Protein AF-A0A2G5VPC0-F1 (afdb_monomer_lite)

Organism: NCBI:txid1611254

Sequence (360 aa):
MTCQQSINRISALFNGAMTRALASEDKDDWVTHLKTISNCFTQVCTIAITEESEKITVIEQNRESKEKCIEMEAKVNAHDDVINQYHLLLSADHLQKADEFSLEMFSKVFSKVLDEVRSNMAQIRDYRMFEAKYNVEKRRNERMALHINEISKKNVLNLMATRFYARELAAMRQMMDLVRNASSIESAVKSKLWDEIEKENQLLRLNTLWLVNRINSPDLTDAAFENGDDWQSPPRLVILMREHINQGLGLEITGGCDQFRPVVVTGKLKRSMADDDQLHLDDRILAIDGTFVTNTTTHAEVQKMLENESAKDFIALIVSSFDPTKYQIAHPRLQNIQKTSSPHDHESSTHTSTVSAEEN

Foldseek 3Di:
DDPVVVVVVLVCLVVVLVVVVVPDPDPPCVVVSLVSLVVSLVVLVVVLVVLVVVLVVLVVVLVVLVVVLVVLVVVLVVVVVVVVVVVVVVVVVVVVVVDDDDDPVVVVVVVVVVVVVVVVVVVVVVSVVSVVVSVVSVVVSVVSQVVSQVSLLVSLLSVLSSVLSVLVSVLSVVLVVLVVCVVPDDPVVNVVVNVVSVVVSVVSVVLSVLLNVLSPDPDVDDPDLDPPPPPKAPKGKDKQFDPDQPAFQQWDWDDALVLSDFIFTQDGDPPHSCPDPVRDGQKGWQDKSNHGRHNHGGPVNVVVSRVVCRNDRMIMTTIIRHDVVVVCVVCVPSVVVVVVDDDDDDDDDDDDDDDDDDDD

Secondary structure (DSSP, 8-state):
--HHHHHHHHHHHHHHHHHHHHH---TTTHHHHHHHHHHHHHHHHHHHHHHHHHHHHHHHHHHHHHHHHHHHHHHHHHHHHHHHHHHHHHHHHHHHTTS---HHHHHHHHHHHHHHHHHHHHHHHHHHHHHHHHHHHHHHHHHHHHHHHHHHHHHHHHHHHHHHHHHHHHHHHHHHHHHHTTTTS-HHHHHHHHHHHHHHHHHHHHHHHHHHHHHT-S------SSTT-TTSPPPEEEEEEP-STT----EEEEEEGGGTEEEEEEEE-TTSTT--TT--TTEEEEEETTEE--TT--HHHHHHHHHHHHTSSEEEEEEEE--HHHHHHH-GGGGGTTTS--------------------

Structure (mmCIF, N/CA/C/O backbone):
data_AF-A0A2G5VPC0-F1
#
_entry.id   AF-A0A2G5VPC0-F1
#
loop_
_atom_site.group_PDB
_atom_site.id
_atom_site.type_symbol
_atom_site.label_atom_id
_atom_site.label_alt_id
_atom_site.label_comp_id
_atom_site.label_asym_id
_atom_site.label_entity_id
_atom_site.label_seq_id
_atom_site.pdbx_PDB_ins_code
_atom_site.Cartn_x
_atom_site.Cartn_y
_atom_site.Cartn_z
_atom_site.occupancy
_atom_site.B_iso_or_equiv
_atom_site.auth_seq_id
_atom_site.auth_comp_id
_atom_site.auth_asym_id
_atom_site.auth_atom_id
_atom_site.pdbx_PDB_model_num
ATOM 1 N N . MET A 1 1 ? 6.009 27.258 10.344 1.00 44.97 1 MET A N 1
ATOM 2 C CA . MET A 1 1 ? 6.243 26.429 11.548 1.00 44.97 1 MET A CA 1
ATOM 3 C C . MET A 1 1 ? 6.847 25.125 11.075 1.00 44.97 1 MET A C 1
ATOM 5 O O . MET A 1 1 ? 6.357 24.587 10.092 1.00 44.97 1 MET A O 1
ATOM 9 N N . THR A 1 2 ? 7.957 24.681 11.661 1.00 39.53 2 THR A N 1
ATOM 10 C CA . THR A 1 2 ? 8.636 23.463 11.196 1.00 39.53 2 THR A CA 1
ATOM 11 C C . THR A 1 2 ? 7.774 22.235 11.502 1.00 39.53 2 THR A C 1
ATOM 13 O O . THR A 1 2 ? 7.134 22.175 12.546 1.00 39.53 2 THR A O 1
ATOM 16 N N . CYS A 1 3 ? 7.749 21.260 10.590 1.00 42.34 3 CYS A N 1
ATOM 17 C CA . CYS A 1 3 ? 6.922 20.041 10.639 1.00 42.34 3 CYS A CA 1
ATOM 18 C C . CYS A 1 3 ? 7.006 19.293 11.994 1.00 42.34 3 CYS A C 1
ATOM 20 O O . CYS A 1 3 ? 6.006 18.794 12.508 1.00 42.34 3 CYS A O 1
ATOM 22 N N . GLN A 1 4 ? 8.171 19.339 12.649 1.00 38.69 4 GLN A N 1
ATOM 23 C CA . GLN A 1 4 ? 8.398 18.770 13.980 1.00 38.69 4 GLN A CA 1
ATOM 24 C C . GLN A 1 4 ? 7.618 19.476 15.105 1.00 38.69 4 GLN A C 1
ATOM 26 O O . GLN A 1 4 ? 7.217 18.847 16.080 1.00 38.69 4 GLN A O 1
ATOM 31 N N . GLN A 1 5 ? 7.384 20.786 14.989 1.00 43.56 5 GLN A N 1
ATOM 32 C CA . GLN A 1 5 ? 6.633 21.562 15.982 1.00 43.56 5 GLN A CA 1
ATOM 33 C C . GLN A 1 5 ? 5.145 21.202 15.960 1.00 43.56 5 GLN A C 1
ATOM 35 O O . GLN A 1 5 ? 4.513 21.175 17.013 1.00 43.56 5 GLN A O 1
ATOM 40 N N . SER A 1 6 ? 4.601 20.887 14.782 1.00 44.78 6 SER A N 1
ATOM 41 C CA . SER A 1 6 ? 3.221 20.427 14.604 1.00 44.78 6 SER A CA 1
ATOM 42 C C . SER A 1 6 ? 3.006 19.075 15.285 1.00 44.78 6 SER A C 1
ATOM 44 O O . SER A 1 6 ? 2.094 18.931 16.096 1.00 44.78 6 SER A O 1
ATOM 46 N N . ILE A 1 7 ? 3.908 18.122 15.028 1.00 47.34 7 ILE A N 1
ATOM 47 C CA . ILE A 1 7 ? 3.879 16.767 15.596 1.00 47.34 7 ILE A CA 1
ATOM 48 C C . ILE A 1 7 ? 4.053 16.815 17.115 1.00 47.34 7 ILE A C 1
ATOM 50 O O . ILE A 1 7 ? 3.253 16.240 17.847 1.00 47.34 7 ILE A O 1
ATOM 54 N N . ASN A 1 8 ? 5.035 17.571 17.614 1.00 52.41 8 ASN A N 1
ATOM 55 C CA . ASN A 1 8 ? 5.250 17.714 19.054 1.00 52.41 8 ASN A CA 1
ATOM 56 C C . ASN A 1 8 ? 4.048 18.367 19.749 1.00 52.41 8 ASN A C 1
ATOM 58 O O . ASN A 1 8 ? 3.729 18.014 20.881 1.00 52.41 8 ASN A O 1
ATOM 62 N N . ARG A 1 9 ? 3.351 19.292 19.075 1.00 55.59 9 ARG A N 1
ATOM 63 C CA . ARG A 1 9 ? 2.143 19.933 19.604 1.00 55.59 9 ARG A CA 1
ATOM 64 C C . ARG A 1 9 ? 0.957 18.971 19.641 1.00 55.59 9 ARG A C 1
ATOM 66 O O . ARG A 1 9 ? 0.247 18.963 20.640 1.00 55.59 9 ARG A O 1
ATOM 73 N N . ILE A 1 10 ? 0.762 18.153 18.607 1.00 51.66 10 ILE A N 1
ATOM 74 C CA . ILE A 1 10 ? -0.308 17.144 18.567 1.00 51.66 10 ILE A CA 1
ATOM 75 C C . ILE A 1 10 ? -0.032 16.036 19.587 1.00 51.66 10 ILE A C 1
ATOM 77 O O . ILE A 1 10 ? -0.913 15.736 20.382 1.00 51.66 10 ILE A O 1
ATOM 81 N N . SER A 1 11 ? 1.195 15.515 19.667 1.00 48.75 11 SER A N 1
ATOM 82 C CA . SER A 1 11 ? 1.584 14.537 20.692 1.00 48.75 11 SER A CA 1
ATOM 83 C C . SER A 1 11 ? 1.474 15.099 22.110 1.00 48.75 11 SER A C 1
ATOM 85 O O . SER A 1 11 ? 1.032 14.396 23.012 1.00 48.75 11 SER A O 1
ATOM 87 N N . ALA A 1 12 ? 1.816 16.373 22.336 1.00 55.47 12 ALA A N 1
ATOM 88 C CA . ALA A 1 12 ? 1.637 17.017 23.639 1.00 55.47 12 ALA A CA 1
ATOM 89 C C . ALA A 1 12 ? 0.157 17.246 23.989 1.00 55.47 12 ALA A C 1
ATOM 91 O O . ALA A 1 12 ? -0.225 17.093 25.148 1.00 55.47 12 ALA A O 1
ATOM 92 N N . LEU A 1 13 ? -0.686 17.580 23.006 1.00 54.94 13 LEU A N 1
ATOM 93 C CA . LEU A 1 13 ? -2.135 17.693 23.192 1.00 54.94 13 LEU A CA 1
ATOM 94 C C . LEU A 1 13 ? -2.772 16.328 23.455 1.00 54.94 13 LEU A C 1
ATOM 96 O O . LEU A 1 13 ? -3.585 16.216 24.368 1.00 54.94 13 LEU A O 1
ATOM 100 N N . PHE A 1 14 ? -2.360 15.300 22.714 1.00 49.03 14 PHE A N 1
ATOM 101 C CA . PHE A 1 14 ? -2.778 13.914 22.891 1.00 49.03 14 PHE A CA 1
ATOM 102 C C . PHE A 1 14 ? -2.394 13.404 24.280 1.00 49.03 14 PHE A C 1
ATOM 104 O O . PHE A 1 14 ? -3.270 13.037 25.057 1.00 49.03 14 PHE A O 1
ATOM 111 N N . ASN A 1 15 ? -1.112 13.485 24.646 1.00 49.41 15 ASN A N 1
ATOM 112 C CA . ASN A 1 15 ? -0.629 13.064 25.959 1.00 49.41 15 ASN A CA 1
ATOM 113 C C . ASN A 1 15 ? -1.275 13.889 27.078 1.00 49.41 15 ASN A C 1
ATOM 115 O O . ASN A 1 15 ? -1.710 13.331 28.072 1.00 49.41 15 ASN A O 1
ATOM 119 N N . GLY A 1 16 ? -1.426 15.205 26.910 1.00 51.56 16 GLY A N 1
ATOM 120 C CA . GLY A 1 16 ? -2.072 16.062 27.906 1.00 51.56 16 GLY A CA 1
ATOM 121 C C . GLY A 1 16 ? -3.578 15.820 28.058 1.00 51.56 16 GLY A C 1
ATOM 122 O O . GLY A 1 16 ? -4.124 16.037 29.140 1.00 51.56 16 GLY A O 1
ATOM 123 N N . ALA A 1 17 ? -4.275 15.401 27.002 1.00 48.09 17 ALA A N 1
ATOM 124 C CA . ALA A 1 17 ? -5.663 14.951 27.084 1.00 48.09 17 ALA A CA 1
ATOM 125 C C . ALA A 1 17 ? -5.751 13.569 27.748 1.00 48.09 17 ALA A C 1
ATOM 127 O O . ALA A 1 17 ? -6.599 13.373 28.612 1.00 48.09 17 ALA A O 1
ATOM 128 N N . MET A 1 18 ? -4.826 12.664 27.417 1.00 44.56 18 MET A N 1
ATOM 129 C CA . MET A 1 18 ? -4.746 11.306 27.956 1.00 44.56 18 MET A CA 1
ATOM 130 C C . MET A 1 18 ? -4.428 11.293 29.455 1.00 44.56 18 MET A C 1
ATOM 132 O O . MET A 1 18 ? -5.107 10.624 30.224 1.00 44.56 18 MET A O 1
ATOM 136 N N . THR A 1 19 ? -3.459 12.090 29.910 1.00 48.19 19 THR A N 1
ATOM 137 C CA . THR A 1 19 ? -3.117 12.196 31.337 1.00 48.19 19 THR A CA 1
ATOM 138 C C . THR A 1 19 ? -4.251 12.821 32.146 1.00 48.19 19 THR A C 1
ATOM 140 O O . THR A 1 19 ? -4.463 12.432 33.286 1.00 48.19 19 THR A O 1
ATOM 143 N N . ARG A 1 20 ? -5.020 13.756 31.566 1.00 51.06 20 ARG A N 1
ATOM 144 C CA . ARG A 1 20 ? -6.219 14.315 32.216 1.00 51.06 20 ARG A CA 1
ATOM 145 C C . ARG A 1 20 ? -7.375 13.318 32.266 1.00 51.06 20 ARG A C 1
ATOM 147 O O . ARG A 1 20 ? -8.057 13.270 33.279 1.00 51.06 20 ARG A O 1
ATOM 154 N N . ALA A 1 21 ? -7.544 12.507 31.224 1.00 45.59 21 ALA A N 1
ATOM 155 C CA . ALA A 1 21 ? -8.529 11.426 31.184 1.00 45.59 21 ALA A CA 1
ATOM 156 C C . ALA A 1 21 ? -8.233 10.334 32.220 1.00 45.59 21 ALA A C 1
ATOM 158 O O . ALA A 1 21 ? -9.137 9.834 32.875 1.00 45.59 21 ALA A O 1
ATOM 159 N N . LEU A 1 22 ? -6.952 9.991 32.384 1.00 45.25 22 LEU A N 1
ATOM 160 C CA . LEU A 1 22 ? -6.496 8.994 33.352 1.00 45.25 22 LEU A CA 1
ATOM 161 C C . LEU A 1 22 ? -6.488 9.520 34.798 1.00 45.25 22 LEU A C 1
ATOM 163 O O . LEU A 1 22 ? -6.499 8.716 35.723 1.00 45.25 22 LEU A O 1
ATOM 167 N N . ALA A 1 23 ? -6.443 10.843 34.996 1.00 45.38 23 ALA A N 1
ATOM 168 C CA . ALA A 1 23 ? -6.380 11.478 36.315 1.00 45.38 23 ALA A CA 1
ATOM 169 C C . ALA A 1 23 ? -7.739 11.952 36.863 1.00 45.38 23 ALA A C 1
ATOM 171 O O . ALA A 1 23 ? -7.811 12.292 38.043 1.00 45.38 23 ALA A O 1
ATOM 172 N N . SER A 1 24 ? -8.805 12.016 36.055 1.00 45.25 24 SER A N 1
ATOM 173 C CA . SER A 1 24 ? -10.124 12.410 36.561 1.00 45.25 24 SER A CA 1
ATOM 174 C C . SER A 1 24 ? -10.838 11.211 37.194 1.00 45.25 24 SER A C 1
ATOM 176 O O . SER A 1 24 ? -11.448 10.400 36.499 1.00 45.25 24 SER A O 1
ATOM 178 N N . GLU A 1 25 ? -10.796 11.115 38.523 1.00 44.31 25 GLU A N 1
ATOM 179 C CA . GLU A 1 25 ? -11.670 10.214 39.296 1.00 44.31 25 GLU A CA 1
ATOM 180 C C . GLU A 1 25 ? -13.147 10.675 39.277 1.00 44.31 25 GLU A C 1
ATOM 182 O O . GLU A 1 25 ? -14.051 9.901 39.604 1.00 44.31 25 GLU A O 1
ATOM 187 N N . ASP A 1 26 ? -13.411 11.914 38.839 1.00 46.25 26 ASP A N 1
ATOM 188 C CA . ASP A 1 26 ? -14.749 12.501 38.757 1.00 46.25 26 ASP A CA 1
ATOM 189 C C . ASP A 1 26 ? -15.500 12.074 37.487 1.00 46.25 26 ASP A C 1
ATOM 191 O O . ASP A 1 26 ? -15.221 12.510 36.369 1.00 46.25 26 ASP A O 1
ATOM 195 N N . LYS A 1 27 ? -16.543 11.261 37.689 1.00 51.59 27 LYS A N 1
ATOM 196 C CA . LYS A 1 27 ? -17.474 10.763 36.659 1.00 51.59 27 LYS A CA 1
ATOM 197 C C . LYS A 1 27 ? -18.281 11.857 35.935 1.00 51.59 27 LYS A C 1
ATOM 199 O O . LYS A 1 27 ? -18.961 11.544 34.958 1.00 51.59 27 LYS A O 1
ATOM 204 N N . ASP A 1 28 ? -18.208 13.113 36.379 1.00 49.84 28 ASP A N 1
ATOM 205 C CA . ASP A 1 28 ? -19.070 14.209 35.916 1.00 49.84 28 ASP A CA 1
ATOM 206 C C . ASP A 1 28 ? -18.440 15.128 34.852 1.00 49.84 28 ASP A C 1
ATOM 208 O O . ASP A 1 28 ? -19.168 15.867 34.188 1.00 49.84 28 ASP A O 1
ATOM 212 N N . ASP A 1 29 ? -17.130 15.043 34.586 1.00 59.84 29 ASP A N 1
ATOM 213 C CA . ASP A 1 29 ? -16.451 15.938 33.625 1.00 59.84 29 ASP A CA 1
ATOM 214 C C . ASP A 1 29 ? -16.344 15.358 32.192 1.00 59.84 29 ASP A C 1
ATOM 216 O O . ASP A 1 29 ? -15.549 15.777 31.348 1.00 59.84 29 ASP A O 1
ATOM 220 N N . TRP A 1 30 ? -17.196 14.383 31.864 1.00 60.62 30 TRP A N 1
ATOM 221 C CA . TRP A 1 30 ? -17.205 13.716 30.555 1.00 60.62 30 TRP A CA 1
ATOM 222 C C . TRP A 1 30 ? -17.560 14.665 29.398 1.00 60.62 30 TRP A C 1
ATOM 224 O O . TRP A 1 30 ? -17.132 14.449 28.266 1.00 60.62 30 TRP A O 1
ATOM 234 N N . VAL A 1 31 ? -18.316 15.743 29.651 1.00 64.06 31 VAL A N 1
ATOM 235 C CA . VAL A 1 31 ? -18.715 16.721 28.619 1.00 64.06 31 VAL A CA 1
ATOM 236 C C . VAL A 1 31 ? -17.517 17.537 28.135 1.00 64.06 31 VAL A C 1
ATOM 238 O O . VAL A 1 31 ? -17.389 17.799 26.935 1.00 64.06 31 VAL A O 1
ATOM 241 N N . THR A 1 32 ? -16.642 17.967 29.045 1.00 69.12 32 THR A N 1
ATOM 242 C CA . THR A 1 32 ? -15.432 18.721 28.688 1.00 69.12 32 THR A CA 1
ATOM 243 C C . THR A 1 32 ? -14.421 17.803 28.007 1.00 69.12 32 THR A C 1
ATOM 245 O O . THR A 1 32 ? -13.819 18.193 27.000 1.00 69.12 32 THR A O 1
ATOM 248 N N . HIS A 1 33 ? -14.316 16.554 28.464 1.00 68.19 33 HIS A N 1
ATOM 249 C CA . HIS A 1 33 ? -13.495 15.531 27.831 1.00 68.19 33 HIS A CA 1
ATOM 250 C C . HIS A 1 33 ? -13.957 15.224 26.395 1.00 68.19 33 HIS A C 1
ATOM 252 O O . HIS A 1 33 ? -13.160 15.296 25.458 1.00 68.19 33 HIS A O 1
ATOM 258 N N . LEU A 1 34 ? -15.262 15.025 26.190 1.00 68.69 34 LEU A N 1
ATOM 259 C CA . LEU A 1 34 ? -15.862 14.755 24.881 1.00 68.69 34 LEU A CA 1
ATOM 260 C C . LEU A 1 34 ? -15.710 15.937 23.915 1.00 68.69 34 LEU A C 1
ATOM 262 O O . LEU A 1 34 ? -15.393 15.740 22.743 1.00 68.69 34 LEU A O 1
ATOM 266 N N . LYS A 1 35 ? -15.858 17.179 24.399 1.00 73.88 35 LYS A N 1
ATOM 267 C CA . LYS A 1 35 ? -15.558 18.383 23.601 1.00 73.88 35 LYS A CA 1
ATOM 268 C C . LYS A 1 35 ? -14.085 18.449 23.201 1.00 73.88 35 LYS A C 1
ATOM 270 O O . LYS A 1 35 ? -13.779 18.809 22.068 1.00 73.88 35 LYS A O 1
ATOM 275 N N . THR A 1 36 ? -13.177 18.097 24.109 1.00 74.62 36 THR A N 1
ATOM 276 C CA . THR A 1 36 ? -11.732 18.118 23.844 1.00 74.62 36 THR A CA 1
ATOM 277 C C . THR A 1 36 ? -11.356 17.078 22.789 1.00 74.62 36 THR A C 1
ATOM 279 O O . THR A 1 36 ? -10.695 17.421 21.811 1.00 74.62 36 THR A O 1
ATOM 282 N N . ILE A 1 37 ? -11.843 15.842 22.928 1.00 73.56 37 ILE A N 1
ATOM 283 C CA . ILE A 1 37 ? -11.614 14.770 21.952 1.00 73.56 37 ILE A CA 1
ATOM 284 C C . ILE A 1 37 ? -12.245 15.106 20.602 1.00 73.56 37 ILE A C 1
ATOM 286 O O . ILE A 1 37 ? -11.589 14.947 19.579 1.00 73.56 37 ILE A O 1
ATOM 290 N N . SER A 1 38 ? -13.474 15.622 20.580 1.00 76.31 38 SER A N 1
ATOM 291 C CA . SER A 1 38 ? -14.150 16.025 19.339 1.00 76.31 38 SER A CA 1
ATOM 292 C C . SER A 1 38 ? -13.391 17.130 18.588 1.00 76.31 38 SER A C 1
ATOM 294 O O . SER A 1 38 ? -13.230 17.074 17.365 1.00 76.31 38 SER A O 1
ATOM 296 N N . ASN A 1 39 ? -12.831 18.104 19.315 1.00 81.19 39 ASN A N 1
ATOM 297 C CA . ASN A 1 39 ? -11.983 19.139 18.723 1.00 81.19 39 ASN A CA 1
ATOM 298 C C . ASN A 1 39 ? -10.682 18.555 18.148 1.00 81.19 39 ASN A C 1
ATOM 300 O O . ASN A 1 39 ? -10.303 18.907 17.031 1.00 81.19 39 ASN A O 1
ATOM 304 N N . CYS A 1 40 ? -10.013 17.656 18.879 1.00 77.31 40 CYS A N 1
ATOM 305 C CA . CYS A 1 40 ? -8.816 16.963 18.394 1.00 77.31 40 CYS A CA 1
ATOM 306 C C . CYS A 1 40 ? -9.121 16.100 17.163 1.00 77.31 40 CYS A C 1
ATOM 308 O O . CYS A 1 40 ? -8.392 16.178 16.179 1.00 77.31 40 CYS A O 1
ATOM 310 N N . PHE A 1 41 ? -10.225 15.352 17.181 1.00 78.50 41 PHE A N 1
ATOM 311 C CA . PHE A 1 41 ? -10.702 14.558 16.051 1.00 78.50 41 PHE A CA 1
ATOM 312 C C . PHE A 1 41 ? -10.880 15.421 14.804 1.00 78.50 41 PHE A C 1
ATOM 314 O O . PHE A 1 41 ? -10.309 15.122 13.763 1.00 78.50 41 PHE A O 1
ATOM 321 N N . THR A 1 42 ? -11.596 16.542 14.925 1.00 81.75 42 THR A N 1
ATOM 322 C CA . THR A 1 42 ? -11.838 17.452 13.796 1.00 81.75 42 THR A CA 1
ATOM 323 C C . THR A 1 42 ? -10.527 17.984 13.210 1.00 81.75 42 THR A C 1
ATOM 325 O O . THR A 1 42 ? -10.361 18.001 11.993 1.00 81.75 42 THR A O 1
ATOM 328 N N . GLN A 1 43 ? -9.572 18.376 14.062 1.00 82.88 43 GLN A N 1
ATOM 329 C CA . GLN A 1 43 ? -8.258 18.846 13.614 1.00 82.88 43 GLN A CA 1
ATOM 330 C C . GLN A 1 43 ? -7.478 17.749 12.880 1.00 82.88 43 GLN A C 1
ATOM 332 O O . GLN A 1 43 ? -6.960 17.996 11.791 1.00 82.88 43 GLN A O 1
ATOM 337 N N . VAL A 1 44 ? -7.426 16.535 13.431 1.00 80.06 44 VAL A N 1
ATOM 338 C CA . VAL A 1 44 ? -6.720 15.416 12.794 1.00 80.06 44 VAL A CA 1
ATOM 339 C C . VAL A 1 44 ? -7.375 15.028 11.470 1.00 80.06 44 VAL A C 1
ATOM 341 O O . VAL A 1 44 ? -6.658 14.859 10.491 1.00 80.06 44 VAL A O 1
ATOM 344 N N . CYS A 1 45 ? -8.708 15.002 11.385 1.00 80.00 45 CYS A N 1
ATOM 345 C CA . CYS A 1 45 ? -9.422 14.771 10.128 1.00 80.00 45 CYS A CA 1
ATOM 346 C C . CYS A 1 45 ? -9.039 15.796 9.056 1.00 80.00 45 CYS A C 1
ATOM 348 O O . CYS A 1 45 ? -8.769 15.419 7.919 1.00 80.00 45 CYS A O 1
ATOM 350 N N . THR A 1 46 ? -8.976 17.088 9.403 1.00 84.19 46 THR A N 1
ATOM 351 C CA . THR A 1 46 ? -8.575 18.116 8.428 1.00 84.19 46 THR A CA 1
ATOM 352 C C . THR A 1 46 ? -7.147 17.915 7.931 1.00 84.19 46 THR A C 1
ATOM 354 O O . THR A 1 46 ? -6.909 18.034 6.734 1.00 84.19 46 THR A O 1
ATOM 357 N N . ILE A 1 47 ? -6.220 17.549 8.823 1.00 84.06 47 ILE A N 1
ATOM 358 C CA . ILE A 1 47 ? -4.824 17.282 8.460 1.00 84.06 47 ILE A CA 1
ATOM 359 C C . ILE A 1 47 ? -4.731 16.030 7.578 1.00 84.06 47 ILE A C 1
ATOM 361 O O . ILE A 1 47 ? -4.098 16.083 6.526 1.00 84.06 47 ILE A O 1
ATOM 365 N N . ALA A 1 48 ? -5.409 14.942 7.952 1.00 80.56 48 ALA A N 1
ATOM 366 C CA . ALA A 1 48 ? -5.438 13.697 7.186 1.00 80.56 48 ALA A CA 1
ATOM 367 C C . ALA A 1 48 ? -5.942 13.926 5.751 1.00 80.56 48 ALA A C 1
ATOM 369 O O . ALA A 1 48 ? -5.312 13.481 4.799 1.00 80.56 48 ALA A O 1
ATOM 370 N N . ILE A 1 49 ? -7.022 14.700 5.580 1.00 83.38 49 ILE A N 1
ATOM 371 C CA . ILE A 1 49 ? -7.554 15.047 4.253 1.00 83.38 49 ILE A CA 1
ATOM 372 C C . ILE A 1 49 ? -6.535 15.858 3.441 1.00 83.38 49 ILE A C 1
ATOM 374 O O . ILE A 1 49 ? -6.347 15.598 2.252 1.00 83.38 49 ILE A O 1
ATOM 378 N N . THR A 1 50 ? -5.866 16.839 4.059 1.00 85.62 50 THR A N 1
ATOM 379 C CA . THR A 1 50 ? -4.860 17.641 3.347 1.00 85.62 50 THR A CA 1
ATOM 380 C C . THR A 1 50 ? -3.653 16.808 2.926 1.00 85.62 50 THR A C 1
ATOM 382 O O . THR A 1 50 ? -3.215 16.928 1.784 1.00 85.62 50 THR A O 1
ATOM 385 N N . GLU A 1 51 ? -3.157 15.928 3.798 1.00 83.06 51 GLU A N 1
ATOM 386 C CA . GLU A 1 51 ? -2.006 15.070 3.500 1.00 83.06 51 GLU A CA 1
ATOM 387 C C . GLU A 1 51 ? -2.338 14.008 2.447 1.00 83.06 51 GLU A C 1
ATOM 389 O O . GLU A 1 51 ? -1.507 13.742 1.581 1.00 83.06 51 GLU A O 1
ATOM 394 N N . GLU A 1 52 ? -3.551 13.447 2.457 1.00 81.75 52 GLU A N 1
ATOM 395 C CA . GLU A 1 52 ? -4.008 12.551 1.388 1.00 81.75 52 GLU A CA 1
ATOM 396 C C . GLU A 1 52 ? -4.071 13.283 0.042 1.00 81.75 52 GLU A C 1
ATOM 398 O O . GLU A 1 52 ? -3.587 12.770 -0.965 1.00 81.75 52 GLU A O 1
ATOM 403 N N . SER A 1 53 ? -4.574 14.524 0.012 1.00 84.75 53 SER A N 1
ATOM 404 C CA . SER A 1 53 ? -4.602 15.307 -1.228 1.00 84.75 53 SER A CA 1
ATOM 405 C C . SER A 1 53 ? -3.193 15.601 -1.759 1.00 84.75 53 SER A C 1
ATOM 407 O O . SER A 1 53 ? -2.949 15.496 -2.960 1.00 84.75 53 SER A O 1
ATOM 409 N N . GLU A 1 54 ? -2.239 15.897 -0.869 1.00 85.38 54 GLU A N 1
ATOM 410 C CA . GLU A 1 54 ? -0.838 16.122 -1.231 1.00 85.38 54 GLU A CA 1
ATOM 411 C C . GLU A 1 54 ? -0.204 14.829 -1.765 1.00 85.38 54 GLU A C 1
ATOM 413 O O . GLU A 1 54 ? 0.391 14.833 -2.844 1.00 85.38 54 GLU A O 1
ATOM 418 N N . LYS A 1 55 ? -0.415 13.699 -1.081 1.00 84.38 55 LYS A N 1
ATOM 419 C CA . LYS A 1 55 ? 0.043 12.371 -1.509 1.00 84.38 55 LYS A CA 1
ATOM 420 C C . LYS A 1 55 ? -0.429 12.034 -2.927 1.00 84.38 55 LYS A C 1
ATOM 422 O O . LYS A 1 55 ? 0.404 11.668 -3.755 1.00 84.38 55 LYS A O 1
ATOM 427 N N . ILE A 1 56 ? -1.718 12.213 -3.230 1.00 85.88 56 ILE A N 1
ATOM 428 C CA . ILE A 1 56 ? -2.284 11.944 -4.565 1.00 85.88 56 ILE A CA 1
ATOM 429 C C . ILE A 1 56 ? -1.574 12.785 -5.635 1.00 85.88 56 ILE A C 1
ATOM 431 O O . ILE A 1 56 ? -1.174 12.259 -6.673 1.00 85.88 56 ILE A O 1
ATOM 435 N N . THR A 1 57 ? -1.337 14.076 -5.375 1.00 87.38 57 THR A N 1
ATOM 436 C CA . THR A 1 57 ? -0.641 14.942 -6.345 1.00 87.38 57 THR A CA 1
ATOM 437 C C . THR A 1 57 ? 0.806 14.521 -6.597 1.00 87.38 57 THR A C 1
ATOM 439 O O . THR A 1 57 ? 1.268 14.563 -7.737 1.00 87.38 57 THR A O 1
ATOM 442 N N . VAL A 1 58 ? 1.527 14.090 -5.557 1.00 86.38 58 VAL A N 1
ATOM 443 C CA . VAL A 1 58 ? 2.918 13.632 -5.685 1.00 86.38 58 VAL A CA 1
ATOM 444 C C . VAL A 1 58 ? 2.989 12.292 -6.421 1.00 86.38 58 VAL A C 1
ATOM 446 O O . VAL A 1 58 ? 3.898 12.099 -7.230 1.00 86.38 58 VAL A O 1
ATOM 449 N N . ILE A 1 59 ? 2.034 11.383 -6.192 1.00 85.06 59 ILE A N 1
ATOM 450 C CA . ILE A 1 59 ? 1.933 10.109 -6.925 1.00 85.06 59 ILE A CA 1
ATOM 451 C C . ILE A 1 59 ? 1.742 10.369 -8.417 1.00 85.06 59 ILE A C 1
ATOM 453 O O . ILE A 1 59 ? 2.468 9.796 -9.230 1.00 85.06 59 ILE A O 1
ATOM 457 N N . GLU A 1 60 ? 0.843 11.284 -8.775 1.00 87.38 60 GLU A N 1
ATOM 458 C CA . GLU A 1 60 ? 0.575 11.617 -10.173 1.00 87.38 60 GLU A CA 1
ATOM 459 C C . GLU A 1 60 ? 1.804 12.231 -10.862 1.00 87.38 60 GLU A C 1
ATOM 461 O O . GLU A 1 60 ? 2.201 11.810 -11.950 1.00 87.38 60 GLU A O 1
ATOM 466 N N . GLN A 1 61 ? 2.502 13.150 -10.187 1.00 86.00 61 GLN A N 1
ATOM 467 C CA . GLN A 1 61 ? 3.775 13.681 -10.686 1.00 86.00 61 GLN A CA 1
ATOM 468 C C . GLN A 1 61 ? 4.829 12.580 -10.858 1.00 86.00 61 GLN A C 1
ATOM 470 O O . GLN A 1 61 ? 5.622 12.613 -11.802 1.00 86.00 61 GLN A O 1
ATOM 475 N N . ASN A 1 62 ? 4.865 11.605 -9.946 1.00 84.75 62 ASN A N 1
ATOM 476 C CA . ASN A 1 62 ? 5.797 10.488 -10.032 1.00 84.75 62 ASN A CA 1
ATOM 477 C C . ASN A 1 62 ? 5.466 9.565 -11.207 1.00 84.75 62 ASN A C 1
ATOM 479 O O . ASN A 1 62 ? 6.376 9.095 -11.888 1.00 84.75 62 ASN A O 1
ATOM 483 N N . ARG A 1 63 ? 4.177 9.355 -11.493 1.00 85.25 63 ARG A N 1
ATOM 484 C CA . ARG A 1 63 ? 3.695 8.607 -12.659 1.00 85.25 63 ARG A CA 1
ATOM 485 C C . ARG A 1 63 ? 4.181 9.247 -13.959 1.00 85.25 63 ARG A C 1
ATOM 487 O O . ARG A 1 63 ? 4.797 8.564 -14.775 1.00 85.25 63 ARG A O 1
ATOM 494 N N . GLU A 1 64 ? 4.005 10.560 -14.110 1.00 86.62 64 GLU A N 1
ATOM 495 C CA . GLU A 1 64 ? 4.498 11.307 -15.277 1.00 86.62 64 GLU A CA 1
ATOM 496 C C . GLU A 1 64 ? 6.028 11.244 -15.416 1.00 86.62 64 GLU A C 1
ATOM 498 O O . GLU A 1 64 ? 6.565 11.077 -16.514 1.00 86.62 64 GLU A O 1
ATOM 503 N N . SER A 1 65 ? 6.758 11.387 -14.305 1.00 80.00 65 SER A N 1
ATOM 504 C CA . SER A 1 65 ? 8.220 11.271 -14.299 1.00 80.00 65 SER A CA 1
ATOM 505 C C . SER A 1 65 ? 8.687 9.856 -14.657 1.00 80.00 65 SER A C 1
ATOM 507 O O . SER A 1 65 ? 9.667 9.705 -15.388 1.00 80.00 65 SER A O 1
ATOM 509 N N . LYS A 1 66 ? 7.982 8.818 -14.197 1.00 82.69 66 LYS A N 1
ATOM 510 C CA . LYS A 1 66 ? 8.277 7.415 -14.513 1.00 82.69 66 LYS A CA 1
ATOM 511 C C . LYS A 1 66 ? 8.017 7.102 -15.986 1.00 82.69 66 LYS A C 1
ATOM 513 O O . LYS A 1 66 ? 8.841 6.441 -16.608 1.00 82.69 66 LYS A O 1
ATOM 518 N N . GLU A 1 67 ? 6.941 7.628 -16.566 1.00 85.12 67 GLU A N 1
ATOM 519 C CA . GLU A 1 67 ? 6.647 7.494 -17.999 1.00 85.12 67 GLU A CA 1
ATOM 520 C C . GLU A 1 67 ? 7.763 8.106 -18.861 1.00 85.12 67 GLU A C 1
ATOM 522 O O . GLU A 1 67 ? 8.284 7.452 -19.766 1.00 85.12 67 GLU A O 1
ATOM 527 N N . LYS A 1 68 ? 8.238 9.305 -18.498 1.00 83.25 68 LYS A N 1
ATOM 528 C CA . LYS A 1 68 ? 9.403 9.936 -19.144 1.00 83.25 68 LYS A CA 1
ATOM 529 C C . LYS A 1 68 ? 10.678 9.107 -18.991 1.00 83.25 68 LYS A C 1
ATOM 531 O O . LYS A 1 68 ? 11.465 9.030 -19.932 1.00 83.25 68 LYS A O 1
ATOM 536 N N . CYS A 1 69 ? 10.897 8.481 -17.831 1.00 81.50 69 CYS A N 1
ATOM 537 C CA . CYS A 1 69 ? 12.039 7.582 -17.634 1.00 81.50 69 CYS A CA 1
ATOM 538 C C . CYS A 1 69 ? 11.984 6.389 -18.595 1.00 81.50 69 CYS A C 1
ATOM 540 O O . CYS A 1 69 ? 12.993 6.099 -19.228 1.00 81.50 69 CYS A O 1
ATOM 542 N N . ILE A 1 70 ? 10.821 5.744 -18.737 1.00 83.44 70 ILE A N 1
ATOM 543 C CA . ILE A 1 70 ? 10.629 4.578 -19.618 1.00 83.44 70 ILE A CA 1
ATOM 544 C C . ILE A 1 70 ? 10.856 4.959 -21.085 1.00 83.44 70 ILE A C 1
ATOM 546 O O . ILE A 1 70 ? 11.547 4.249 -21.813 1.00 83.44 70 ILE A O 1
ATOM 550 N N . GLU A 1 71 ? 10.322 6.103 -21.522 1.00 83.81 71 GLU A N 1
ATOM 551 C CA . GLU A 1 71 ? 10.529 6.591 -22.890 1.00 83.81 71 GLU A CA 1
ATOM 552 C C . GLU A 1 71 ? 12.018 6.838 -23.182 1.00 83.81 71 GLU A C 1
ATOM 554 O O . GLU A 1 71 ? 12.524 6.514 -24.260 1.00 83.81 71 GLU A O 1
ATOM 559 N N . MET A 1 72 ? 12.741 7.406 -22.215 1.00 80.81 72 MET A N 1
ATOM 560 C CA . MET A 1 72 ? 14.174 7.665 -22.338 1.00 80.81 72 MET A CA 1
ATOM 561 C C . MET A 1 72 ? 14.998 6.374 -22.290 1.00 80.81 72 MET A C 1
ATOM 563 O O . MET A 1 72 ? 15.960 6.257 -23.043 1.00 80.81 72 MET A O 1
ATOM 567 N N . GLU A 1 73 ? 14.602 5.395 -21.478 1.00 83.19 73 GLU A N 1
ATOM 568 C CA . GLU A 1 73 ? 15.227 4.068 -21.416 1.00 83.19 73 GLU A CA 1
ATOM 569 C C . GLU A 1 73 ? 15.119 3.330 -22.751 1.00 83.19 73 GLU A C 1
ATOM 571 O O . GLU A 1 73 ? 16.117 2.843 -23.275 1.00 83.19 73 GLU A O 1
ATOM 576 N N . ALA A 1 74 ? 13.928 3.328 -23.358 1.00 79.19 74 ALA A N 1
ATOM 577 C CA . ALA A 1 74 ? 13.714 2.728 -24.671 1.00 79.19 74 ALA A CA 1
ATOM 578 C C . ALA A 1 74 ? 14.605 3.373 -25.746 1.00 79.19 74 ALA A C 1
ATOM 580 O O . ALA A 1 74 ? 15.152 2.678 -26.603 1.00 79.19 74 ALA A O 1
ATOM 581 N N . LYS A 1 75 ? 14.796 4.700 -25.681 1.00 79.62 75 LYS A N 1
ATOM 582 C CA . LYS A 1 75 ? 15.712 5.415 -26.581 1.00 79.62 75 LYS A CA 1
ATOM 583 C C . LYS A 1 75 ? 17.163 5.009 -26.347 1.00 79.62 75 LYS A C 1
ATOM 585 O O . LYS A 1 75 ? 17.862 4.790 -27.329 1.00 79.62 75 LYS A O 1
ATOM 590 N N . VAL A 1 76 ? 17.616 4.901 -25.099 1.00 78.38 76 VAL A N 1
ATOM 591 C CA . VAL A 1 76 ? 18.984 4.458 -24.772 1.00 78.38 76 VAL A CA 1
ATOM 592 C C . VAL A 1 76 ? 19.223 3.036 -25.292 1.00 78.38 76 VAL A C 1
ATOM 594 O O . VAL A 1 76 ? 20.153 2.841 -26.068 1.00 78.38 76 VAL A O 1
ATOM 597 N N . ASN A 1 77 ? 18.323 2.092 -25.005 1.00 78.25 77 ASN A N 1
ATOM 598 C CA . ASN A 1 77 ? 18.447 0.699 -25.453 1.00 78.25 77 ASN A CA 1
ATOM 599 C C . ASN A 1 77 ? 18.480 0.573 -26.988 1.00 78.25 77 ASN A C 1
ATOM 601 O O . ASN A 1 77 ? 19.291 -0.167 -27.537 1.00 78.25 77 ASN A O 1
ATOM 605 N N . ALA A 1 78 ? 17.652 1.345 -27.705 1.00 75.94 78 ALA A N 1
ATOM 606 C CA . ALA A 1 78 ? 17.672 1.354 -29.169 1.00 75.94 78 ALA A CA 1
ATOM 607 C C . ALA A 1 78 ? 19.016 1.841 -29.739 1.00 75.94 78 ALA A C 1
ATOM 609 O O . ALA A 1 78 ? 19.467 1.357 -30.776 1.00 75.94 78 ALA A O 1
ATOM 610 N N . HIS A 1 79 ? 19.668 2.796 -29.072 1.00 76.25 79 HIS A N 1
ATOM 611 C CA . HIS A 1 79 ? 20.997 3.249 -29.473 1.00 76.25 79 HIS A CA 1
ATOM 612 C C . HIS A 1 79 ? 22.090 2.237 -29.090 1.00 76.25 79 HIS A C 1
ATOM 614 O O . HIS A 1 79 ? 23.048 2.109 -29.849 1.00 76.25 79 HIS A O 1
ATOM 620 N N . ASP A 1 80 ? 21.949 1.490 -27.990 1.00 74.81 80 ASP A N 1
ATOM 621 C CA . ASP A 1 80 ? 22.875 0.403 -27.628 1.00 74.81 80 ASP A CA 1
ATOM 622 C C . ASP A 1 80 ? 22.891 -0.709 -28.682 1.00 74.81 80 ASP A C 1
ATOM 624 O O . ASP A 1 80 ? 23.963 -1.147 -29.104 1.00 74.81 80 ASP A O 1
ATOM 628 N N . ASP A 1 81 ? 21.724 -1.119 -29.184 1.00 71.81 81 ASP A N 1
ATOM 629 C CA . ASP A 1 81 ? 21.620 -2.105 -30.266 1.00 71.81 81 ASP A CA 1
ATOM 630 C C . ASP A 1 81 ? 22.306 -1.621 -31.547 1.00 71.81 81 ASP A C 1
ATOM 632 O O . ASP A 1 81 ? 23.027 -2.371 -32.210 1.00 71.81 81 ASP A O 1
ATOM 636 N N . VAL A 1 82 ? 22.127 -0.341 -31.872 1.00 72.25 82 VAL A N 1
ATOM 637 C CA . VAL A 1 82 ? 22.768 0.311 -33.016 1.00 72.25 82 VAL A CA 1
ATOM 638 C C . VAL A 1 82 ? 24.292 0.362 -32.832 1.00 72.25 82 VAL A C 1
ATOM 640 O O . VAL A 1 82 ? 25.034 -0.006 -33.743 1.00 72.25 82 VAL A O 1
ATOM 643 N N . ILE A 1 83 ? 24.783 0.726 -31.643 1.00 71.44 83 ILE A N 1
ATOM 644 C CA . ILE A 1 83 ? 26.216 0.713 -31.305 1.00 71.44 83 ILE A CA 1
ATOM 645 C C . ILE A 1 83 ? 26.794 -0.708 -31.413 1.00 71.44 83 ILE A C 1
ATOM 647 O O . ILE A 1 83 ? 27.875 -0.890 -31.980 1.00 71.44 83 ILE A O 1
ATOM 651 N N . ASN A 1 84 ? 26.072 -1.726 -30.944 1.00 70.38 84 ASN A N 1
ATOM 652 C CA . ASN A 1 84 ? 26.485 -3.127 -31.046 1.00 70.38 84 ASN A CA 1
ATOM 653 C C . ASN A 1 84 ? 26.580 -3.595 -32.506 1.00 70.38 84 ASN A C 1
ATOM 655 O O . ASN A 1 84 ? 27.581 -4.202 -32.897 1.00 70.38 84 ASN A O 1
ATOM 659 N N . GLN A 1 85 ? 25.587 -3.263 -33.337 1.00 70.31 85 GLN A N 1
ATOM 660 C CA . GLN A 1 85 ? 25.620 -3.533 -34.779 1.00 70.31 85 GLN A CA 1
ATOM 661 C C . GLN A 1 85 ? 26.808 -2.838 -35.460 1.00 70.31 85 GLN A C 1
ATOM 663 O O . GLN A 1 85 ? 27.469 -3.434 -36.315 1.00 70.31 85 GLN A O 1
ATOM 668 N N . TYR A 1 86 ? 27.147 -1.614 -35.043 1.00 68.50 86 TYR A N 1
ATOM 669 C CA . TYR A 1 86 ? 28.321 -0.906 -35.553 1.00 68.50 86 TYR A CA 1
ATOM 670 C C . TYR A 1 86 ? 29.642 -1.554 -35.136 1.00 68.50 86 TYR A C 1
ATOM 672 O O . TYR A 1 86 ? 30.548 -1.661 -35.964 1.00 68.50 86 TYR A O 1
ATOM 680 N N . HIS A 1 87 ? 29.768 -2.030 -33.894 1.00 68.62 87 HIS A N 1
ATOM 681 C CA . HIS A 1 87 ? 30.952 -2.774 -33.456 1.00 68.62 87 HIS A CA 1
ATOM 682 C C . HIS A 1 87 ? 31.156 -4.059 -34.270 1.00 68.62 87 HIS A C 1
ATOM 684 O O . HIS A 1 87 ? 32.286 -4.360 -34.660 1.00 68.62 87 HIS A O 1
ATOM 690 N N . LEU A 1 88 ? 30.072 -4.771 -34.592 1.00 69.50 88 LEU A N 1
ATOM 691 C CA . LEU A 1 88 ? 30.098 -5.939 -35.477 1.00 69.50 88 LEU A CA 1
ATOM 692 C C . LEU A 1 88 ? 30.582 -5.574 -36.890 1.00 69.50 88 LEU A C 1
ATOM 694 O O . LEU A 1 88 ? 31.492 -6.223 -37.405 1.00 69.50 88 LEU A O 1
ATOM 698 N N . LEU A 1 89 ? 30.059 -4.499 -37.488 1.00 66.19 89 LEU A N 1
ATOM 699 C CA . LEU A 1 89 ? 30.483 -4.008 -38.808 1.00 66.19 89 LEU A CA 1
ATOM 700 C C . LEU A 1 89 ? 31.960 -3.583 -38.846 1.00 66.19 89 LEU A C 1
ATOM 702 O O . LEU A 1 89 ? 32.689 -3.978 -39.753 1.00 66.19 89 LEU A O 1
ATOM 706 N N . LEU A 1 90 ? 32.427 -2.833 -37.844 1.00 65.06 90 LEU A N 1
ATOM 707 C CA . LEU A 1 90 ? 33.837 -2.444 -37.708 1.00 65.06 90 LEU A CA 1
ATOM 708 C C . LEU A 1 90 ? 34.756 -3.663 -37.543 1.00 65.06 90 LEU A C 1
ATOM 710 O O . LEU A 1 90 ? 35.840 -3.707 -38.124 1.00 65.06 90 LEU A O 1
ATOM 714 N N . SER A 1 91 ? 34.324 -4.672 -36.780 1.00 65.00 91 SER A N 1
ATOM 715 C CA . SER A 1 91 ? 35.086 -5.915 -36.617 1.00 65.00 91 SER A CA 1
ATOM 716 C C . SER A 1 91 ? 35.185 -6.720 -37.919 1.00 65.00 91 SER A C 1
ATOM 718 O O . SER A 1 91 ? 36.240 -7.282 -38.209 1.00 65.00 91 SER A O 1
ATOM 720 N N . ALA A 1 92 ? 34.132 -6.708 -38.744 1.00 61.50 92 ALA A N 1
ATOM 721 C CA . ALA A 1 92 ? 34.132 -7.326 -40.066 1.00 61.50 92 ALA A CA 1
ATOM 722 C C . ALA A 1 92 ? 35.034 -6.570 -41.063 1.00 61.50 92 ALA A C 1
ATOM 724 O O . ALA A 1 92 ? 35.769 -7.204 -41.816 1.00 61.50 92 ALA A O 1
ATOM 725 N N . ASP A 1 93 ? 35.054 -5.232 -41.024 1.00 59.06 93 ASP A N 1
ATOM 726 C CA . ASP A 1 93 ? 35.947 -4.394 -41.848 1.00 59.06 93 ASP A CA 1
ATOM 727 C C . ASP A 1 93 ? 37.433 -4.620 -41.514 1.00 59.06 93 ASP A C 1
ATOM 729 O O . ASP A 1 93 ? 38.277 -4.722 -42.406 1.00 59.06 93 ASP A O 1
ATOM 733 N N . HIS A 1 94 ? 37.773 -4.773 -40.230 1.00 60.06 94 HIS A N 1
ATOM 734 C CA . HIS A 1 94 ? 39.138 -5.113 -39.813 1.00 60.06 94 HIS A CA 1
ATOM 735 C C . HIS A 1 94 ? 39.603 -6.478 -40.340 1.00 60.06 94 HIS A C 1
ATOM 737 O O . HIS A 1 94 ? 40.787 -6.639 -40.631 1.00 60.06 94 HIS A O 1
ATOM 743 N N . LEU A 1 95 ? 38.688 -7.440 -40.493 1.00 57.84 95 LEU A N 1
ATOM 744 C CA . LEU A 1 95 ? 38.981 -8.741 -41.101 1.00 57.84 95 LEU A CA 1
ATOM 745 C C . LEU A 1 95 ? 39.135 -8.641 -42.627 1.00 57.84 95 LEU A C 1
ATOM 747 O O . LEU A 1 95 ? 39.936 -9.369 -43.203 1.00 57.84 95 LEU A O 1
ATOM 751 N N . GLN A 1 96 ? 38.417 -7.722 -43.278 1.00 53.50 96 GLN A N 1
ATOM 752 C CA . GLN A 1 96 ? 38.456 -7.536 -44.731 1.00 53.50 96 GLN A CA 1
ATOM 753 C C . GLN A 1 96 ? 39.685 -6.740 -45.203 1.00 53.50 96 GLN A C 1
ATOM 755 O O . GLN A 1 96 ? 40.224 -7.017 -46.270 1.00 53.50 96 GLN A O 1
ATOM 760 N N . LYS A 1 97 ? 40.194 -5.808 -44.384 1.00 53.66 97 LYS A N 1
ATOM 761 C CA . LYS A 1 97 ? 41.457 -5.073 -44.622 1.00 53.66 97 LYS A CA 1
ATOM 762 C C . LYS A 1 97 ? 42.715 -5.953 -44.641 1.00 53.66 97 LYS A C 1
ATOM 764 O O . LYS A 1 97 ? 43.787 -5.442 -44.959 1.00 53.66 97 LYS A O 1
ATOM 769 N N . ALA A 1 98 ? 42.604 -7.237 -44.299 1.00 52.88 98 ALA A N 1
ATOM 770 C CA . ALA A 1 98 ? 43.685 -8.205 -44.451 1.00 52.88 98 ALA A CA 1
ATOM 771 C C . ALA A 1 98 ? 43.878 -8.685 -45.905 1.00 52.88 98 ALA A C 1
ATOM 773 O O . ALA A 1 98 ? 44.927 -9.254 -46.192 1.00 52.88 98 ALA A O 1
ATOM 774 N N . ASP A 1 99 ? 42.922 -8.433 -46.813 1.00 58.53 99 ASP A N 1
ATOM 775 C CA . ASP A 1 99 ? 43.008 -8.812 -48.230 1.00 58.53 99 ASP A CA 1
ATOM 776 C C . ASP A 1 99 ? 43.030 -7.565 -49.141 1.00 58.53 99 ASP A C 1
ATOM 778 O O . ASP A 1 99 ? 42.098 -6.759 -49.183 1.00 58.53 99 ASP A O 1
ATOM 782 N N . GLU A 1 100 ? 44.136 -7.383 -49.867 1.00 53.62 100 GLU A N 1
ATOM 783 C CA . GLU A 1 100 ? 44.399 -6.248 -50.761 1.00 53.62 100 GLU A CA 1
ATOM 784 C C . GLU A 1 100 ? 43.617 -6.353 -52.083 1.00 53.62 100 GLU A C 1
ATOM 786 O O . GLU A 1 100 ? 43.941 -7.204 -52.910 1.00 53.62 100 GLU A O 1
ATOM 791 N N . PHE A 1 101 ? 42.687 -5.426 -52.379 1.00 52.62 101 PHE A N 1
ATOM 792 C CA . PHE A 1 101 ? 42.355 -5.120 -53.785 1.00 52.62 101 PHE A CA 1
ATOM 793 C C . PHE A 1 101 ? 41.684 -3.750 -54.059 1.00 52.62 101 PHE A C 1
ATOM 795 O O . PHE A 1 101 ? 40.648 -3.425 -53.501 1.00 52.62 101 PHE A O 1
ATOM 802 N N . SER A 1 102 ? 42.208 -3.021 -55.063 1.00 54.44 102 SER A N 1
ATOM 803 C CA . SER A 1 102 ? 41.651 -1.878 -55.848 1.00 54.44 102 SER A CA 1
ATOM 804 C C . SER A 1 102 ? 41.497 -0.466 -55.220 1.00 54.44 102 SER A C 1
ATOM 806 O O . SER A 1 102 ? 40.435 -0.024 -54.810 1.00 54.44 102 SER A O 1
ATOM 808 N N . LEU A 1 103 ? 42.550 0.349 -55.304 1.00 55.22 103 LEU A N 1
ATOM 809 C CA . LEU A 1 103 ? 42.704 1.663 -54.648 1.00 55.22 103 LEU A CA 1
ATOM 810 C C . LEU A 1 103 ? 41.696 2.797 -55.010 1.00 55.22 103 LEU A C 1
ATOM 812 O O . LEU A 1 103 ? 41.495 3.708 -54.208 1.00 55.22 103 LEU A O 1
ATOM 816 N N . GLU A 1 104 ? 41.054 2.794 -56.185 1.00 52.69 104 GLU A N 1
ATOM 817 C CA . GLU A 1 104 ? 40.304 3.971 -56.692 1.00 52.69 104 GLU A CA 1
ATOM 818 C C . GLU A 1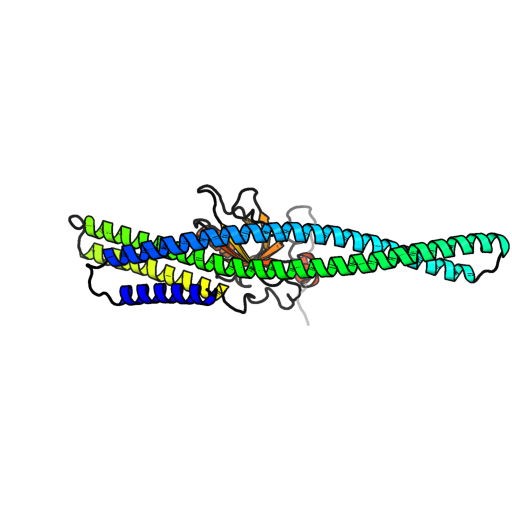 104 ? 38.812 3.987 -56.315 1.00 52.69 104 GLU A C 1
ATOM 820 O O . GLU A 1 104 ? 38.279 4.997 -55.848 1.00 52.69 104 GLU A O 1
ATOM 825 N N . MET A 1 105 ? 38.134 2.846 -56.451 1.00 51.72 105 MET A N 1
ATOM 826 C CA . MET A 1 105 ? 36.761 2.665 -55.965 1.00 51.72 105 MET A CA 1
ATOM 827 C C . MET A 1 105 ? 36.733 2.697 -54.429 1.00 51.72 105 MET A C 1
ATOM 829 O O . MET A 1 105 ? 35.801 3.239 -53.831 1.00 51.72 105 MET A O 1
ATOM 833 N N . PHE A 1 106 ? 37.822 2.238 -53.806 1.00 54.78 106 PHE A N 1
ATOM 834 C CA . PHE A 1 106 ? 38.040 2.319 -52.371 1.00 54.78 106 PHE A CA 1
ATOM 835 C C . PHE A 1 106 ? 38.145 3.753 -51.873 1.00 54.78 106 PHE A C 1
ATOM 837 O O . PHE A 1 106 ? 37.493 4.051 -50.890 1.00 54.78 106 PHE A O 1
ATOM 844 N N . SER A 1 107 ? 38.845 4.673 -52.545 1.00 54.16 107 SER A N 1
ATOM 845 C CA . SER A 1 107 ? 38.931 6.080 -52.103 1.00 54.16 107 SER A CA 1
ATOM 846 C C . SER A 1 107 ? 37.554 6.751 -51.951 1.00 54.16 107 SER A C 1
ATOM 848 O O . SER A 1 107 ? 37.296 7.454 -50.972 1.00 54.16 107 SER A O 1
ATOM 850 N N . LYS A 1 108 ? 36.632 6.468 -52.879 1.00 58.91 108 LYS A N 1
ATOM 851 C CA . LYS A 1 108 ? 35.262 7.011 -52.881 1.00 58.91 108 LYS A CA 1
ATOM 852 C C . LYS A 1 108 ? 34.358 6.360 -51.832 1.00 58.91 108 LYS A C 1
ATOM 854 O O . LYS A 1 108 ? 33.479 7.013 -51.271 1.00 58.91 108 LYS A O 1
ATOM 859 N N . VAL A 1 109 ? 34.568 5.071 -51.571 1.00 59.41 109 VAL A N 1
ATOM 860 C CA . VAL A 1 109 ? 33.931 4.356 -50.458 1.00 59.41 109 VAL A CA 1
ATOM 861 C C . VAL A 1 109 ? 34.498 4.858 -49.128 1.00 59.41 109 VAL A C 1
ATOM 863 O O . VAL A 1 109 ? 33.736 5.127 -48.213 1.00 59.41 109 VAL A O 1
ATOM 866 N N . PHE A 1 110 ? 35.802 5.111 -49.045 1.00 56.66 110 PHE A N 1
ATOM 867 C CA . PHE A 1 110 ? 36.499 5.574 -47.846 1.00 56.66 110 PHE A CA 1
ATOM 868 C C . PHE A 1 110 ? 36.074 6.984 -47.434 1.00 56.66 110 PHE A C 1
ATOM 870 O O . PHE A 1 110 ? 35.912 7.249 -46.248 1.00 56.66 110 PHE A O 1
ATOM 877 N N . SER A 1 111 ? 35.842 7.889 -48.393 1.00 61.84 111 SER A N 1
ATOM 878 C CA . SER A 1 111 ? 35.294 9.215 -48.088 1.00 61.84 111 SER A CA 1
ATOM 879 C C . SER A 1 111 ? 33.860 9.125 -47.564 1.00 61.84 111 SER A C 1
ATOM 881 O O . SER A 1 111 ? 33.534 9.788 -46.586 1.00 61.84 111 SER A O 1
ATOM 883 N N . LYS A 1 112 ? 33.026 8.255 -48.155 1.00 67.75 112 LYS A N 1
ATOM 884 C CA . LYS A 1 112 ? 31.670 7.988 -47.652 1.00 67.75 112 LYS A CA 1
ATOM 885 C C . LYS A 1 112 ? 31.693 7.384 -46.251 1.00 67.75 112 LYS A C 1
ATOM 887 O O . LYS A 1 112 ? 30.972 7.865 -45.392 1.00 67.75 112 LYS A O 1
ATOM 892 N N . VAL A 1 113 ? 32.570 6.413 -46.005 1.00 65.12 113 VAL A N 1
ATOM 893 C CA . VAL A 1 113 ? 32.758 5.793 -44.687 1.00 65.12 113 VAL A CA 1
ATOM 894 C C . VAL A 1 113 ? 33.274 6.811 -43.668 1.00 65.12 113 VAL A C 1
ATOM 896 O O . VAL A 1 113 ? 32.836 6.794 -42.529 1.00 65.12 113 VAL A O 1
ATOM 899 N N . LEU A 1 114 ? 34.156 7.745 -44.041 1.00 60.66 114 LEU A N 1
ATOM 900 C CA . LEU A 1 114 ? 34.617 8.811 -43.140 1.00 60.66 114 LEU A CA 1
ATOM 901 C C . LEU A 1 114 ? 33.518 9.823 -42.790 1.00 60.66 114 LEU A C 1
ATOM 903 O O . LEU A 1 114 ? 33.468 10.291 -41.650 1.00 60.66 114 LEU A O 1
ATOM 907 N N . ASP A 1 115 ? 32.663 10.176 -43.749 1.00 68.31 115 ASP A N 1
ATOM 908 C CA . ASP A 1 115 ? 31.508 11.046 -43.509 1.00 68.31 115 ASP A CA 1
ATOM 909 C C . ASP A 1 115 ? 30.444 10.334 -42.665 1.00 68.31 115 ASP A C 1
ATOM 911 O O . ASP A 1 115 ? 29.874 10.932 -41.751 1.00 68.31 115 ASP A O 1
ATOM 915 N N . GLU A 1 116 ? 30.254 9.035 -42.893 1.00 66.19 116 GLU A N 1
ATOM 916 C CA . GLU A 1 116 ? 29.391 8.166 -42.099 1.00 66.19 116 GLU A CA 1
ATOM 917 C C . GLU A 1 116 ? 29.937 8.024 -40.672 1.00 66.19 116 GLU A C 1
ATOM 919 O O . GLU A 1 116 ? 29.229 8.328 -39.724 1.00 66.19 116 GLU A O 1
ATOM 924 N N . VAL A 1 117 ? 31.233 7.759 -40.481 1.00 65.25 117 VAL A N 1
ATOM 925 C CA . VAL A 1 117 ? 31.894 7.744 -39.160 1.00 65.25 117 VAL A CA 1
ATOM 926 C C . VAL A 1 117 ? 31.792 9.099 -38.446 1.00 65.25 117 VAL A C 1
ATOM 928 O O . VAL A 1 117 ? 31.618 9.131 -37.227 1.00 65.25 117 VAL A O 1
ATOM 931 N N . ARG A 1 118 ? 31.862 10.234 -39.159 1.00 66.50 118 ARG A N 1
ATOM 932 C CA . ARG A 1 118 ? 31.653 11.567 -38.557 1.00 66.50 118 ARG A CA 1
ATOM 933 C C . ARG A 1 118 ? 30.207 11.806 -38.144 1.00 66.50 118 ARG A C 1
ATOM 935 O O . ARG A 1 118 ? 29.986 12.323 -37.048 1.00 66.50 118 ARG A O 1
ATOM 942 N N . SER A 1 119 ? 29.247 11.441 -38.990 1.00 68.31 119 SER A N 1
ATOM 943 C CA . SER A 1 119 ? 27.819 11.480 -38.656 1.00 68.31 119 SER A CA 1
ATOM 944 C C . SER A 1 119 ? 27.525 10.584 -37.445 1.00 68.31 119 SER A C 1
ATOM 946 O O . SER A 1 119 ? 26.883 11.007 -36.485 1.00 68.31 119 SER A O 1
ATOM 948 N N . ASN A 1 120 ? 28.140 9.404 -37.409 1.00 62.34 120 ASN A N 1
ATOM 949 C CA . ASN A 1 120 ? 28.012 8.421 -36.339 1.00 62.34 120 ASN A CA 1
ATOM 950 C C . ASN A 1 120 ? 28.668 8.902 -35.033 1.00 62.34 120 ASN A C 1
ATOM 952 O O . ASN A 1 120 ? 28.109 8.723 -33.955 1.00 62.34 120 ASN A O 1
ATOM 956 N N . MET A 1 121 ? 29.806 9.601 -35.095 1.00 63.38 121 MET A N 1
ATOM 957 C CA . MET A 1 121 ? 30.415 10.256 -33.926 1.00 63.38 121 MET A CA 1
ATOM 958 C C . MET A 1 121 ? 29.530 11.362 -33.335 1.00 63.38 121 MET A C 1
ATOM 960 O O . MET A 1 121 ? 29.610 11.616 -32.131 1.00 63.38 121 MET A O 1
ATOM 964 N N . ALA A 1 122 ? 28.688 12.018 -34.140 1.00 68.06 122 ALA A N 1
ATOM 965 C CA . ALA A 1 122 ? 27.679 12.946 -33.632 1.00 68.06 122 ALA A CA 1
ATOM 966 C C . ALA A 1 122 ? 26.530 12.192 -32.932 1.00 68.06 122 ALA A C 1
ATOM 968 O O . ALA A 1 122 ? 26.207 12.530 -31.795 1.00 68.06 122 ALA A O 1
ATOM 969 N N . GLN A 1 123 ? 26.022 11.105 -33.527 1.00 68.44 123 GLN A N 1
ATOM 970 C CA . GLN A 1 123 ? 24.988 10.250 -32.916 1.00 68.44 123 GLN A CA 1
ATOM 971 C C . GLN A 1 123 ? 25.434 9.631 -31.576 1.00 68.44 123 GLN A C 1
ATOM 973 O O . GLN A 1 123 ? 24.651 9.559 -30.632 1.00 68.44 123 GLN A O 1
ATOM 978 N N . ILE A 1 124 ? 26.711 9.254 -31.436 1.00 65.81 124 ILE A N 1
ATOM 979 C CA . ILE A 1 124 ? 27.272 8.745 -30.168 1.00 65.81 124 ILE A CA 1
ATOM 980 C C . ILE A 1 124 ? 27.322 9.838 -29.084 1.00 65.81 124 ILE A C 1
ATOM 982 O O . ILE A 1 124 ? 27.132 9.554 -27.897 1.00 65.81 124 ILE A O 1
ATOM 986 N N . ARG A 1 125 ? 27.574 11.105 -29.449 1.00 69.38 125 ARG A N 1
ATOM 987 C CA . ARG A 1 125 ? 27.491 12.219 -28.483 1.00 69.38 125 ARG A CA 1
ATOM 988 C C . ARG A 1 125 ? 26.055 12.440 -28.027 1.00 69.38 125 ARG A C 1
ATOM 990 O O . ARG A 1 125 ? 25.839 12.661 -26.836 1.00 69.38 125 ARG A O 1
ATOM 997 N N . ASP A 1 126 ? 25.105 12.339 -28.950 1.00 75.12 126 ASP A N 1
ATOM 998 C CA . ASP A 1 126 ? 23.682 12.441 -28.637 1.00 75.12 126 ASP A CA 1
ATOM 999 C C . ASP A 1 126 ? 23.243 11.301 -27.708 1.00 75.12 126 ASP A C 1
ATOM 1001 O O . ASP A 1 126 ? 22.573 11.567 -26.710 1.00 75.12 126 ASP A O 1
ATOM 1005 N N . TYR A 1 127 ? 23.717 10.069 -27.932 1.00 72.62 127 TYR A N 1
ATOM 1006 C CA . TYR A 1 127 ? 23.508 8.934 -27.024 1.00 72.62 127 TYR A CA 1
ATOM 1007 C C . TYR A 1 127 ? 23.987 9.226 -25.599 1.00 72.62 127 TYR A C 1
ATOM 1009 O O . TYR A 1 127 ? 23.207 9.113 -24.657 1.00 72.62 127 TYR A O 1
ATOM 1017 N N . ARG A 1 128 ? 25.236 9.680 -25.421 1.00 72.94 128 ARG A N 1
ATOM 1018 C CA . ARG A 1 128 ? 25.764 10.008 -24.081 1.00 72.94 128 ARG A CA 1
ATOM 1019 C C . ARG A 1 128 ? 24.947 11.100 -23.395 1.00 72.94 128 ARG A C 1
ATOM 1021 O O . ARG A 1 128 ? 24.796 11.099 -22.175 1.00 72.94 128 ARG A O 1
ATOM 1028 N N . MET A 1 129 ? 24.406 12.040 -24.170 1.00 79.94 129 MET A N 1
ATOM 1029 C CA . MET A 1 129 ? 23.481 13.043 -23.651 1.00 79.94 129 MET A CA 1
ATOM 1030 C C . MET A 1 129 ? 22.134 12.419 -23.242 1.00 79.94 129 MET A C 1
ATOM 1032 O O . MET A 1 129 ? 21.591 12.805 -22.205 1.00 79.94 129 MET A O 1
ATOM 1036 N N . PHE A 1 130 ? 21.590 11.473 -24.013 1.00 77.69 130 PHE A N 1
ATOM 1037 C CA . PHE A 1 130 ? 20.373 10.733 -23.657 1.00 77.69 130 PHE A CA 1
ATOM 1038 C C . PHE A 1 130 ? 20.562 9.874 -22.406 1.00 77.69 130 PHE A C 1
ATOM 1040 O O . PHE A 1 130 ? 19.736 9.957 -21.500 1.00 77.69 130 PHE A O 1
ATOM 1047 N N . GLU A 1 131 ? 21.669 9.142 -22.304 1.00 80.69 131 GLU A N 1
ATOM 1048 C CA . GLU A 1 131 ? 22.036 8.342 -21.133 1.00 80.69 131 GLU A CA 1
ATOM 1049 C C . GLU A 1 131 ? 22.184 9.223 -19.880 1.00 80.69 131 GLU A C 1
ATOM 1051 O O . GLU A 1 131 ? 21.647 8.919 -18.812 1.00 80.69 131 GLU A O 1
ATOM 1056 N N . ALA A 1 132 ? 22.846 10.380 -20.002 1.00 81.75 132 ALA A N 1
ATOM 1057 C CA . ALA A 1 132 ? 22.957 11.337 -18.904 1.00 81.75 132 ALA A CA 1
ATOM 1058 C C . ALA A 1 132 ? 21.583 11.869 -18.462 1.00 81.75 132 ALA A C 1
ATOM 1060 O O . ALA A 1 132 ? 21.310 11.941 -17.262 1.00 81.75 132 ALA A O 1
ATOM 1061 N N . LYS A 1 133 ? 20.700 12.210 -19.411 1.00 83.62 133 LYS A N 1
ATOM 1062 C CA . LYS A 1 133 ? 19.326 12.648 -19.113 1.00 83.62 133 LYS A CA 1
ATOM 1063 C C . LYS A 1 133 ? 18.507 11.538 -18.449 1.00 83.62 133 LYS A C 1
ATOM 1065 O O . LYS A 1 133 ? 17.843 11.811 -17.453 1.00 83.62 133 LYS A O 1
ATOM 1070 N N . TYR A 1 134 ? 18.600 10.302 -18.942 1.00 84.56 134 TYR A N 1
ATOM 1071 C CA . TYR A 1 134 ? 17.965 9.133 -18.332 1.00 84.56 134 TYR A CA 1
ATOM 1072 C C . TYR A 1 134 ? 18.414 8.955 -16.878 1.00 84.56 134 TYR A C 1
ATOM 1074 O O . TYR A 1 134 ? 17.582 8.869 -15.980 1.00 84.56 134 TYR A O 1
ATOM 1082 N N . ASN A 1 135 ? 19.721 9.014 -16.611 1.00 85.38 135 ASN A N 1
ATOM 1083 C CA . ASN A 1 135 ? 20.263 8.884 -15.258 1.00 85.38 135 ASN A CA 1
ATOM 1084 C C . ASN A 1 135 ? 19.802 10.004 -14.305 1.00 85.38 135 ASN A C 1
ATOM 1086 O O . ASN A 1 135 ? 19.629 9.770 -13.106 1.00 85.38 135 ASN A O 1
ATOM 1090 N N . VAL A 1 136 ? 19.604 11.226 -14.809 1.00 86.56 136 VAL A N 1
ATOM 1091 C CA . VAL A 1 136 ? 19.045 12.337 -14.020 1.00 86.56 136 VAL A CA 1
ATOM 1092 C C . VAL A 1 136 ? 17.584 12.069 -13.659 1.00 86.56 136 VAL A C 1
ATOM 1094 O O . VAL A 1 136 ? 17.218 12.206 -12.489 1.00 86.56 136 VAL A O 1
ATOM 1097 N N . GLU A 1 137 ? 16.768 11.657 -14.629 1.00 81.38 137 GLU A N 1
ATOM 1098 C CA . GLU A 1 137 ? 15.352 11.352 -14.398 1.00 81.38 137 GLU A CA 1
ATOM 1099 C C . GLU A 1 137 ? 15.170 10.111 -13.510 1.00 81.38 137 GLU A C 1
ATOM 1101 O O . GLU A 1 137 ? 14.362 10.136 -12.582 1.00 81.38 137 GLU A O 1
ATOM 1106 N N . LYS A 1 138 ? 16.010 9.081 -13.663 1.00 84.44 138 LYS A N 1
ATOM 1107 C CA . LYS A 1 138 ? 16.037 7.905 -12.782 1.00 84.44 138 LYS A CA 1
ATOM 1108 C C . LYS A 1 138 ? 16.248 8.293 -11.316 1.00 84.44 138 LYS A C 1
ATOM 1110 O O . LYS A 1 138 ? 15.445 7.937 -10.457 1.00 84.44 138 LYS A O 1
ATOM 1115 N N . ARG A 1 139 ? 17.270 9.107 -11.022 1.00 84.69 139 ARG A N 1
ATOM 1116 C CA . ARG A 1 139 ? 17.521 9.607 -9.654 1.00 84.69 139 ARG A CA 1
ATOM 1117 C C . ARG A 1 139 ? 16.414 10.526 -9.142 1.00 84.69 139 ARG A C 1
ATOM 1119 O O . ARG A 1 139 ? 16.210 10.652 -7.934 1.00 84.69 139 ARG A O 1
ATOM 1126 N N . ARG A 1 140 ? 15.733 11.253 -10.031 1.00 83.75 140 ARG A N 1
ATOM 1127 C CA . ARG A 1 140 ? 14.562 12.057 -9.662 1.00 83.75 140 ARG A CA 1
ATOM 1128 C C . ARG A 1 140 ? 13.415 11.149 -9.217 1.00 83.75 140 ARG A C 1
ATOM 1130 O O . ARG A 1 140 ? 12.883 11.389 -8.139 1.00 83.75 140 ARG A O 1
ATOM 1137 N N . ASN A 1 141 ? 13.108 10.108 -9.986 1.00 83.75 141 ASN A N 1
ATOM 1138 C CA . ASN A 1 141 ? 12.086 9.112 -9.663 1.00 83.75 141 ASN A CA 1
ATOM 1139 C C . ASN A 1 141 ? 12.388 8.398 -8.330 1.00 83.75 141 ASN A C 1
ATOM 1141 O O . ASN A 1 141 ? 11.528 8.322 -7.459 1.00 83.75 141 ASN A O 1
ATOM 1145 N N . GLU A 1 142 ? 13.640 7.983 -8.098 1.00 83.38 142 GLU A N 1
ATOM 1146 C CA . GLU A 1 142 ? 14.069 7.389 -6.818 1.00 83.38 142 GLU A CA 1
ATOM 1147 C C . GLU A 1 142 ? 13.821 8.330 -5.623 1.00 83.38 142 GLU A C 1
ATOM 1149 O O . GLU A 1 142 ? 13.280 7.917 -4.597 1.00 83.38 142 GLU A O 1
ATOM 1154 N N . ARG A 1 143 ? 14.154 9.623 -5.755 1.00 84.88 143 ARG A N 1
ATOM 1155 C CA . ARG A 1 143 ? 13.888 10.622 -4.703 1.00 84.88 143 ARG A CA 1
ATOM 1156 C C . ARG A 1 143 ? 12.397 10.862 -4.480 1.00 84.88 143 ARG A C 1
ATOM 1158 O O . ARG A 1 143 ? 11.978 11.021 -3.337 1.00 84.88 143 ARG A O 1
ATOM 1165 N N . MET A 1 144 ? 11.603 10.894 -5.548 1.00 84.94 144 MET A N 1
ATOM 1166 C CA . MET A 1 144 ? 10.151 11.051 -5.453 1.00 84.94 144 MET A CA 1
ATOM 1167 C C . MET A 1 144 ? 9.507 9.838 -4.775 1.00 84.94 144 MET A C 1
ATOM 1169 O O . MET A 1 144 ? 8.661 10.020 -3.905 1.00 84.94 144 MET A O 1
ATOM 1173 N N . ALA A 1 145 ? 9.967 8.621 -5.068 1.00 82.25 145 ALA A N 1
ATOM 1174 C CA . ALA A 1 145 ? 9.514 7.408 -4.389 1.00 82.25 145 ALA A CA 1
ATOM 1175 C C . ALA A 1 145 ? 9.807 7.437 -2.876 1.00 82.25 145 ALA A C 1
ATOM 1177 O O . ALA A 1 145 ? 8.939 7.094 -2.072 1.00 82.25 145 ALA A O 1
ATOM 1178 N N . LEU A 1 146 ? 10.994 7.905 -2.470 1.00 83.31 146 LEU A N 1
ATOM 1179 C CA . LEU A 1 146 ? 11.319 8.107 -1.052 1.00 83.31 146 LEU A CA 1
ATOM 1180 C C . LEU A 1 146 ? 10.395 9.141 -0.398 1.00 83.31 146 LEU A C 1
ATOM 1182 O O . LEU A 1 146 ? 9.891 8.910 0.700 1.00 83.31 146 LEU A O 1
ATOM 1186 N N . HIS A 1 147 ? 10.126 10.248 -1.090 1.00 86.50 147 HIS A N 1
ATOM 1187 C CA . HIS A 1 147 ? 9.231 11.288 -0.597 1.00 86.50 147 HIS A CA 1
ATOM 1188 C C . HIS A 1 147 ? 7.782 10.794 -0.434 1.00 86.50 147 HIS A C 1
ATOM 1190 O O . HIS A 1 147 ? 7.156 11.067 0.589 1.00 86.50 147 HIS A O 1
ATOM 1196 N N . ILE A 1 148 ? 7.270 9.998 -1.382 1.00 85.75 148 ILE A N 1
ATOM 1197 C CA . ILE A 1 148 ? 5.953 9.345 -1.279 1.00 85.75 148 ILE A CA 1
ATOM 1198 C C . ILE A 1 148 ? 5.900 8.429 -0.056 1.00 85.75 148 ILE A C 1
ATOM 1200 O O . ILE A 1 148 ? 4.905 8.432 0.669 1.00 85.75 148 ILE A O 1
ATOM 1204 N N . ASN A 1 149 ? 6.969 7.676 0.214 1.00 84.00 149 ASN A N 1
ATOM 1205 C CA . ASN A 1 149 ? 7.036 6.811 1.389 1.00 84.00 149 ASN A CA 1
ATOM 1206 C C . ASN A 1 149 ? 6.998 7.632 2.693 1.00 84.00 149 ASN A C 1
ATOM 1208 O O . ASN A 1 149 ? 6.272 7.288 3.621 1.00 84.00 149 ASN A O 1
ATOM 1212 N N . GLU A 1 150 ? 7.718 8.757 2.763 1.00 84.50 150 GLU A N 1
ATOM 1213 C CA . GLU A 1 150 ? 7.670 9.666 3.918 1.00 84.50 150 GLU A CA 1
ATOM 1214 C C . GLU A 1 150 ? 6.279 10.273 4.144 1.00 84.50 150 GLU A C 1
ATOM 1216 O O . GLU A 1 150 ? 5.816 10.328 5.286 1.00 84.50 150 GLU A O 1
ATOM 1221 N N . ILE A 1 151 ? 5.605 10.721 3.080 1.00 85.00 151 ILE A N 1
ATOM 1222 C CA . ILE A 1 151 ? 4.233 11.241 3.165 1.00 85.00 151 ILE A CA 1
ATOM 1223 C C . ILE A 1 151 ? 3.276 10.127 3.596 1.00 85.00 151 ILE A C 1
ATOM 1225 O O . ILE A 1 151 ? 2.463 10.331 4.493 1.00 85.00 151 ILE A O 1
ATOM 1229 N N . SER A 1 152 ? 3.412 8.926 3.034 1.00 83.62 152 SER A N 1
ATOM 1230 C CA . SER A 1 152 ? 2.573 7.777 3.388 1.00 83.62 152 SER A CA 1
ATOM 1231 C C . SER A 1 152 ? 2.715 7.404 4.864 1.00 83.62 152 SER A C 1
ATOM 1233 O O . SER A 1 152 ? 1.712 7.146 5.526 1.00 83.62 152 SER A O 1
ATOM 1235 N N . LYS A 1 153 ? 3.930 7.458 5.429 1.00 81.88 153 LYS A N 1
ATOM 1236 C CA . LYS A 1 153 ? 4.146 7.249 6.873 1.00 81.88 153 LYS A CA 1
ATOM 1237 C C . LYS A 1 153 ? 3.376 8.260 7.726 1.00 81.88 153 LYS A C 1
ATOM 1239 O O . LYS A 1 153 ? 2.732 7.867 8.697 1.00 81.88 153 LYS A O 1
ATOM 1244 N N . LYS A 1 154 ? 3.414 9.547 7.362 1.00 80.75 154 LYS A N 1
ATOM 1245 C CA . LYS A 1 154 ? 2.670 10.613 8.064 1.00 80.75 154 LYS A CA 1
ATOM 1246 C C . LYS A 1 154 ? 1.164 10.409 7.958 1.00 80.75 154 LYS A C 1
ATOM 1248 O O . LYS A 1 154 ? 0.456 10.473 8.960 1.00 80.75 154 LYS A O 1
ATOM 1253 N N . ASN A 1 155 ? 0.705 10.058 6.768 1.00 83.12 155 ASN A N 1
ATOM 1254 C CA . ASN A 1 155 ? -0.704 9.872 6.505 1.00 83.12 155 ASN A CA 1
ATOM 1255 C C . ASN A 1 155 ? -1.286 8.687 7.296 1.00 83.12 155 ASN A C 1
ATOM 1257 O O . ASN A 1 155 ? -2.320 8.843 7.941 1.00 83.12 155 ASN A O 1
ATOM 1261 N N . VAL A 1 156 ? -0.584 7.542 7.391 1.00 81.44 156 VAL A N 1
ATOM 1262 C CA . VAL A 1 156 ? -1.050 6.443 8.266 1.00 81.44 156 VAL A CA 1
ATOM 1263 C C . VAL A 1 156 ? -1.172 6.894 9.717 1.00 81.44 156 VAL A C 1
ATOM 1265 O O . VAL A 1 156 ? -2.148 6.538 10.372 1.00 81.44 156 VAL A O 1
ATOM 1268 N N . LEU A 1 157 ? -0.226 7.688 10.231 1.00 77.69 157 LEU A N 1
ATOM 1269 C CA . LEU A 1 157 ? -0.306 8.201 11.603 1.00 77.69 157 LEU A CA 1
ATOM 1270 C C . LEU A 1 157 ? -1.584 9.018 11.816 1.00 77.69 157 LEU A C 1
ATOM 1272 O O . LEU A 1 157 ? -2.289 8.811 12.806 1.00 77.69 157 LEU A O 1
ATOM 1276 N N . ASN A 1 158 ? -1.907 9.901 10.874 1.00 80.19 158 ASN A N 1
ATOM 1277 C CA . ASN A 1 158 ? -3.093 10.744 10.952 1.00 80.19 158 ASN A CA 1
ATOM 1278 C C . ASN A 1 158 ? -4.393 9.946 10.771 1.00 80.19 158 ASN A C 1
ATOM 1280 O O . ASN A 1 158 ? -5.331 10.131 11.544 1.00 80.19 158 ASN A O 1
ATOM 1284 N N . LEU A 1 159 ? -4.448 8.999 9.832 1.00 81.44 159 LEU A N 1
ATOM 1285 C CA . LEU A 1 159 ? -5.595 8.099 9.655 1.00 81.44 159 LEU A CA 1
ATOM 1286 C C . LEU A 1 159 ? -5.820 7.206 10.883 1.00 81.44 159 LEU A C 1
ATOM 1288 O O . LEU A 1 159 ? -6.954 7.007 11.323 1.00 81.44 159 LEU A O 1
ATOM 1292 N N . MET A 1 160 ? -4.744 6.717 11.499 1.00 76.19 160 MET A N 1
ATOM 1293 C CA . MET A 1 160 ? -4.811 5.926 12.726 1.00 76.19 160 MET A CA 1
ATOM 1294 C C . MET A 1 160 ? -5.274 6.754 13.923 1.00 76.19 160 MET A C 1
ATOM 1296 O O . MET A 1 160 ? -6.109 6.286 14.699 1.00 76.19 160 MET A O 1
ATOM 1300 N N . ALA A 1 161 ? -4.810 7.998 14.048 1.00 75.75 161 ALA A N 1
ATOM 1301 C CA . ALA A 1 161 ? -5.307 8.929 15.056 1.00 75.75 161 ALA A CA 1
ATOM 1302 C C . ALA A 1 161 ? -6.799 9.252 14.846 1.00 75.75 161 ALA A C 1
ATOM 1304 O O . ALA A 1 161 ? -7.567 9.248 15.809 1.00 75.75 161 ALA A O 1
ATOM 1305 N N . THR A 1 162 ? -7.243 9.442 13.599 1.00 78.69 162 THR A N 1
ATOM 1306 C CA . THR A 1 162 ? -8.666 9.595 13.249 1.00 78.69 162 THR A CA 1
ATOM 1307 C C . THR A 1 162 ? -9.478 8.382 13.702 1.00 78.69 162 THR A C 1
ATOM 1309 O O . THR A 1 162 ? -10.479 8.539 14.403 1.00 78.69 162 THR A O 1
ATOM 1312 N N . ARG A 1 163 ? -9.024 7.162 13.378 1.00 77.81 163 ARG A N 1
ATOM 1313 C CA . ARG A 1 163 ? -9.690 5.911 13.778 1.00 77.81 163 ARG A CA 1
ATOM 1314 C C . ARG A 1 163 ? -9.779 5.771 15.294 1.00 77.81 163 ARG A C 1
ATOM 1316 O O . ARG A 1 163 ? -10.828 5.402 15.820 1.00 77.81 163 ARG A O 1
ATOM 1323 N N . PHE A 1 164 ? -8.686 6.077 15.986 1.00 75.56 164 PHE A N 1
ATOM 1324 C CA . PHE A 1 164 ? -8.618 6.073 17.442 1.00 75.56 164 PHE A CA 1
ATOM 1325 C C . PHE A 1 164 ? -9.679 7.001 18.040 1.00 75.56 164 PHE A C 1
ATOM 1327 O O . PHE A 1 164 ? -10.536 6.558 18.799 1.00 75.56 164 PHE A O 1
ATOM 1334 N N . TYR A 1 165 ? -9.684 8.271 17.639 1.00 77.06 165 TYR A N 1
ATOM 1335 C CA . TYR A 1 165 ? -10.619 9.253 18.177 1.00 77.06 165 TYR A CA 1
ATOM 1336 C C . TYR A 1 165 ? -12.078 8.950 17.821 1.00 77.06 165 TYR A C 1
ATOM 1338 O O . TYR A 1 165 ? -12.957 9.145 18.659 1.00 77.06 165 TYR A O 1
ATOM 1346 N N . ALA A 1 166 ? -12.352 8.435 16.619 1.00 80.19 166 ALA A N 1
ATOM 1347 C CA . ALA A 1 166 ? -13.694 8.002 16.237 1.00 80.19 166 ALA A CA 1
ATOM 1348 C C . ALA A 1 166 ? -14.211 6.888 17.160 1.00 80.19 166 ALA A C 1
ATOM 1350 O O . ALA A 1 166 ? -15.366 6.921 17.591 1.00 80.19 166 ALA A O 1
ATOM 1351 N N . ARG A 1 167 ? -13.350 5.921 17.501 1.00 77.50 167 ARG A N 1
ATOM 1352 C CA . ARG A 1 167 ? -13.719 4.806 18.375 1.00 77.50 167 ARG A CA 1
ATOM 1353 C C . ARG A 1 167 ? -13.878 5.229 19.830 1.00 77.50 167 ARG A C 1
ATOM 1355 O O . ARG A 1 167 ? -14.854 4.827 20.452 1.00 77.50 167 ARG A O 1
ATOM 1362 N N . GLU A 1 168 ? -13.008 6.103 20.328 1.00 75.69 168 GLU A N 1
ATOM 1363 C CA . GLU A 1 168 ? -13.160 6.722 21.651 1.00 75.69 168 GLU A CA 1
ATOM 1364 C C . GLU A 1 168 ? -14.492 7.470 21.768 1.00 75.69 168 GLU A C 1
ATOM 1366 O O . GLU A 1 168 ? -15.239 7.277 22.725 1.00 75.69 168 GLU A O 1
ATOM 1371 N N . LEU A 1 169 ? -14.849 8.272 20.759 1.00 78.94 169 LEU A N 1
ATOM 1372 C CA . LEU A 1 169 ? -16.132 8.976 20.728 1.00 78.94 169 LEU A CA 1
ATOM 1373 C C . LEU A 1 169 ? -17.321 8.007 20.679 1.00 78.94 169 LEU A C 1
ATOM 1375 O O . LEU A 1 169 ? -18.339 8.259 21.325 1.00 78.94 169 LEU A O 1
ATOM 1379 N N . ALA A 1 170 ? -17.205 6.899 19.941 1.00 81.44 170 ALA A N 1
ATOM 1380 C CA . ALA A 1 170 ? -18.236 5.866 19.886 1.00 81.44 170 ALA A CA 1
ATOM 1381 C C . ALA A 1 170 ? -18.404 5.151 21.236 1.00 81.44 170 ALA A C 1
ATOM 1383 O O . ALA A 1 170 ? -19.533 5.017 21.709 1.00 81.44 170 ALA A O 1
ATOM 1384 N N . ALA A 1 171 ? -17.304 4.763 21.885 1.00 76.69 171 ALA A N 1
ATOM 1385 C CA . ALA A 1 171 ? -17.300 4.156 23.213 1.00 76.69 171 ALA A CA 1
ATOM 1386 C C . ALA A 1 171 ? -17.913 5.103 24.254 1.00 76.69 171 ALA A C 1
ATOM 1388 O O . ALA A 1 171 ? -18.829 4.721 24.980 1.00 76.69 171 ALA A O 1
ATOM 1389 N N . MET A 1 172 ? -17.507 6.377 24.258 1.00 72.75 172 MET A N 1
ATOM 1390 C CA . MET A 1 172 ? -18.071 7.398 25.147 1.00 72.75 172 MET A CA 1
ATOM 1391 C C . MET A 1 172 ? -19.560 7.639 24.895 1.00 72.75 172 MET A C 1
ATOM 1393 O O . MET A 1 172 ? -20.322 7.862 25.836 1.00 72.75 172 MET A O 1
ATOM 1397 N N . ARG A 1 173 ? -20.008 7.574 23.636 1.00 77.81 173 ARG A N 1
ATOM 1398 C CA . ARG A 1 173 ? -21.432 7.669 23.299 1.00 77.81 173 ARG A CA 1
ATOM 1399 C C . ARG A 1 173 ? -22.218 6.468 23.825 1.00 77.81 173 ARG A C 1
ATOM 1401 O O . ARG A 1 173 ? -23.248 6.671 24.458 1.00 77.81 173 ARG A O 1
ATOM 1408 N N . GLN A 1 174 ? -21.720 5.248 23.628 1.00 79.00 174 GLN A N 1
ATOM 1409 C CA . GLN A 1 174 ? -22.339 4.033 24.172 1.00 79.00 174 GLN A CA 1
ATOM 1410 C C . GLN A 1 174 ? -22.411 4.081 25.702 1.00 79.00 174 GLN A C 1
ATOM 1412 O O . GLN A 1 174 ? -23.453 3.804 26.292 1.00 79.00 174 GLN A O 1
ATOM 1417 N N . MET A 1 175 ? -21.328 4.516 26.346 1.00 71.44 175 MET A N 1
ATOM 1418 C CA . MET A 1 175 ? -21.277 4.769 27.782 1.00 71.44 175 MET A CA 1
ATOM 1419 C C . MET A 1 175 ? -22.343 5.784 28.214 1.00 71.44 175 MET A C 1
ATOM 1421 O O . MET A 1 175 ? -23.074 5.534 29.171 1.00 71.44 175 MET A O 1
ATOM 1425 N N . MET A 1 176 ? -22.491 6.899 27.496 1.00 69.88 176 MET A N 1
ATOM 1426 C CA . MET A 1 176 ? -23.512 7.910 27.780 1.00 69.88 176 MET A CA 1
ATOM 1427 C C . MET A 1 176 ? -24.933 7.354 27.652 1.00 69.88 176 MET A C 1
ATOM 1429 O O . MET A 1 176 ? -25.769 7.622 28.516 1.00 69.88 176 MET A O 1
ATOM 1433 N N . ASP A 1 177 ? -25.206 6.556 26.621 1.00 73.44 177 ASP A N 1
ATOM 1434 C CA . ASP A 1 177 ? -26.505 5.910 26.423 1.00 73.44 177 ASP A CA 1
ATOM 1435 C C . ASP A 1 177 ? -26.803 4.910 27.559 1.00 73.44 177 ASP A C 1
ATOM 1437 O O . ASP A 1 177 ? -27.917 4.882 28.089 1.00 73.44 177 ASP A O 1
ATOM 1441 N N . LEU A 1 178 ? -25.789 4.178 28.038 1.00 70.94 178 LEU A N 1
ATOM 1442 C CA . LEU A 1 178 ? -25.884 3.319 29.226 1.00 70.94 178 LEU A CA 1
ATOM 1443 C C . LEU A 1 178 ? -26.151 4.113 30.519 1.00 70.94 178 LEU A C 1
ATOM 1445 O O . LEU A 1 178 ? -26.827 3.614 31.421 1.00 70.94 178 LEU A O 1
ATOM 1449 N N . VAL A 1 179 ? -25.636 5.344 30.653 1.00 65.44 179 VAL A N 1
ATOM 1450 C CA . VAL A 1 179 ? -25.982 6.227 31.785 1.00 65.44 179 VAL A CA 1
ATOM 1451 C C . VAL A 1 179 ? -27.391 6.787 31.654 1.00 65.44 179 VAL A C 1
ATOM 1453 O O . VAL A 1 179 ? -28.101 6.849 32.652 1.00 65.44 179 VAL A O 1
ATOM 1456 N N . ARG A 1 180 ? -27.819 7.177 30.453 1.00 67.69 180 ARG A N 1
ATOM 1457 C CA . ARG A 1 180 ? -29.154 7.746 30.218 1.00 67.69 180 ARG A CA 1
ATOM 1458 C C . ARG A 1 180 ? -30.272 6.721 30.411 1.00 67.69 180 ARG A C 1
ATOM 1460 O O . ARG A 1 180 ? -31.314 7.070 30.954 1.00 67.69 180 ARG A O 1
ATOM 1467 N N . ASN A 1 181 ? -30.030 5.456 30.072 1.00 66.38 181 ASN A N 1
ATOM 1468 C CA . ASN A 1 181 ? -30.986 4.355 30.256 1.00 66.38 181 ASN A CA 1
ATOM 1469 C C . ASN A 1 181 ? -30.980 3.757 31.684 1.00 66.38 181 ASN A C 1
ATOM 1471 O O . ASN A 1 181 ? -31.559 2.691 31.919 1.00 66.38 181 ASN A O 1
ATOM 1475 N N . ALA A 1 182 ? -30.349 4.440 32.651 1.00 55.97 182 ALA A N 1
ATOM 1476 C CA . ALA A 1 182 ? -30.072 3.949 34.006 1.00 55.97 182 ALA A CA 1
ATOM 1477 C C . ALA A 1 182 ? -31.296 3.594 34.867 1.00 55.97 182 ALA A C 1
ATOM 1479 O O . ALA A 1 182 ? -31.123 2.952 35.897 1.00 55.97 182 ALA A O 1
ATOM 1480 N N . SER A 1 183 ? -32.518 3.965 34.480 1.00 60.38 183 SER A N 1
ATOM 1481 C CA . SER A 1 183 ? -33.731 3.536 35.192 1.00 60.38 183 SER A CA 1
ATOM 1482 C C . SER A 1 183 ? -34.109 2.071 34.933 1.00 60.38 183 SER A C 1
ATOM 1484 O O . SER A 1 183 ? -34.902 1.516 35.687 1.00 60.38 183 SER A O 1
ATOM 1486 N N . SER A 1 184 ? -33.559 1.444 33.885 1.00 62.34 184 SER A N 1
ATOM 1487 C CA . SER A 1 184 ? -33.970 0.110 33.414 1.00 62.34 184 SER A CA 1
ATOM 1488 C C . SER A 1 184 ? -32.949 -1.010 33.647 1.00 62.34 184 SER A C 1
ATOM 1490 O O . SER A 1 184 ? -33.317 -2.181 33.592 1.00 62.34 184 SER A O 1
ATOM 1492 N N . ILE A 1 185 ? -31.680 -0.677 33.913 1.00 68.94 185 ILE A N 1
ATOM 1493 C CA . ILE A 1 185 ? -30.572 -1.642 33.990 1.00 68.94 185 ILE A CA 1
ATOM 1494 C C . ILE A 1 185 ? -29.974 -1.638 35.398 1.00 68.94 185 ILE A C 1
ATOM 1496 O O . ILE A 1 185 ? -29.657 -0.587 35.954 1.00 68.94 185 ILE A O 1
ATOM 1500 N N . GLU A 1 186 ? -29.782 -2.831 35.960 1.00 75.38 186 GLU A N 1
ATOM 1501 C CA . GLU A 1 186 ? -29.164 -3.034 37.269 1.00 75.38 186 GLU A CA 1
ATOM 1502 C C . GLU A 1 186 ? -27.713 -2.508 37.307 1.00 75.38 186 GLU A C 1
ATOM 1504 O O . GLU A 1 186 ? -26.917 -2.725 36.388 1.00 75.38 186 GLU A O 1
ATOM 1509 N N . SER A 1 187 ? -27.342 -1.836 38.402 1.00 71.19 187 SER A N 1
ATOM 1510 C CA . SER A 1 187 ? -26.038 -1.167 38.564 1.00 71.19 187 SER A CA 1
ATOM 1511 C C . SER A 1 187 ? -24.831 -2.103 38.359 1.00 71.19 187 SER A C 1
ATOM 1513 O O . SER A 1 187 ? -23.818 -1.707 37.781 1.00 71.19 187 SER A O 1
ATOM 1515 N N . ALA A 1 188 ? -24.951 -3.376 38.756 1.00 72.38 188 ALA A N 1
ATOM 1516 C CA . ALA A 1 188 ? -23.899 -4.379 38.580 1.00 72.38 188 ALA A CA 1
ATOM 1517 C C . ALA A 1 188 ? -23.664 -4.755 37.104 1.00 72.38 188 ALA A C 1
ATOM 1519 O O . ALA A 1 188 ? -22.522 -4.944 36.685 1.00 72.38 188 ALA A O 1
ATOM 1520 N N . VAL A 1 189 ? -24.732 -4.828 36.303 1.00 75.06 189 VAL A N 1
ATOM 1521 C CA . VAL A 1 189 ? -24.654 -5.100 34.856 1.00 75.06 189 VAL A CA 1
ATOM 1522 C C . VAL A 1 189 ? -24.021 -3.914 34.135 1.00 75.06 189 VAL A C 1
ATOM 1524 O O . VAL A 1 189 ? -23.177 -4.096 33.261 1.00 75.06 189 VAL A O 1
ATOM 1527 N N . LYS A 1 190 ? -24.355 -2.695 34.569 1.00 69.12 190 LYS A N 1
ATOM 1528 C CA . LYS A 1 190 ? -23.733 -1.470 34.072 1.00 69.12 190 LYS A CA 1
ATOM 1529 C C . LYS A 1 190 ? -22.221 -1.485 34.309 1.00 69.12 190 LYS A C 1
ATOM 1531 O O . LYS A 1 190 ? -21.482 -1.322 33.353 1.00 69.12 190 LYS A O 1
ATOM 1536 N N . SER A 1 191 ? -21.747 -1.759 35.526 1.00 74.50 191 SER A N 1
ATOM 1537 C CA . SER A 1 191 ? -20.297 -1.805 35.798 1.00 74.50 191 SER A CA 1
ATOM 1538 C C . SER A 1 191 ? -19.551 -2.800 34.899 1.00 74.50 191 SER A C 1
ATOM 1540 O O . SER A 1 191 ? -18.488 -2.471 34.388 1.00 74.50 191 SER A O 1
ATOM 1542 N N . LYS A 1 192 ? -20.129 -3.982 34.640 1.00 80.75 192 LYS A N 1
ATOM 1543 C CA . LYS A 1 192 ? -19.518 -4.983 33.750 1.00 80.75 192 LYS A CA 1
ATOM 1544 C C . LYS A 1 192 ? -19.435 -4.518 32.295 1.00 80.75 192 LYS A C 1
ATOM 1546 O O . LYS A 1 192 ? -18.389 -4.679 31.680 1.00 80.75 192 LYS A O 1
ATOM 1551 N N . LEU A 1 193 ? -20.509 -3.927 31.766 1.00 77.75 193 LEU A N 1
ATOM 1552 C CA . LEU A 1 193 ? -20.527 -3.358 30.410 1.00 77.75 193 LEU A CA 1
ATOM 1553 C C . LEU A 1 193 ? -19.497 -2.235 30.260 1.00 77.75 193 LEU A C 1
ATOM 1555 O O . LEU A 1 193 ? -18.843 -2.122 29.231 1.00 77.75 193 LEU A O 1
ATOM 1559 N N . TRP A 1 194 ? -19.333 -1.418 31.299 1.00 74.31 194 TRP A N 1
ATOM 1560 C CA . TRP A 1 194 ? -18.320 -0.367 31.330 1.00 74.31 194 TRP A CA 1
ATOM 1561 C C . TRP A 1 194 ? -16.898 -0.927 31.276 1.00 74.31 194 TRP A C 1
ATOM 1563 O O . TRP A 1 194 ? -16.100 -0.467 30.462 1.00 74.31 194 TRP A O 1
ATOM 1573 N N . ASP A 1 195 ? -16.601 -1.944 32.087 1.00 78.88 195 ASP A N 1
ATOM 1574 C CA . ASP A 1 195 ? -15.295 -2.610 32.077 1.00 78.88 195 ASP A CA 1
ATOM 1575 C C . ASP A 1 195 ? -15.005 -3.284 30.727 1.00 78.88 195 ASP A C 1
ATOM 1577 O O . ASP A 1 195 ? -13.858 -3.322 30.282 1.00 78.88 195 ASP A O 1
ATOM 1581 N N . GLU A 1 196 ? -16.030 -3.830 30.070 1.00 83.50 196 GLU A N 1
ATOM 1582 C CA . GLU A 1 196 ? -15.907 -4.476 28.762 1.00 83.50 196 GLU A CA 1
ATOM 1583 C C . GLU A 1 196 ? -15.607 -3.463 27.650 1.00 83.50 196 GLU A C 1
ATOM 1585 O O . GLU A 1 196 ? -14.641 -3.654 26.909 1.00 83.50 196 GLU A O 1
ATOM 1590 N N . ILE A 1 197 ? -16.342 -2.343 27.603 1.00 78.81 197 ILE A N 1
ATOM 1591 C CA . ILE A 1 197 ? -16.080 -1.256 26.648 1.00 78.81 197 ILE A CA 1
ATOM 1592 C C . ILE A 1 197 ? -14.674 -0.684 26.869 1.00 78.81 197 ILE A C 1
ATOM 1594 O O . ILE A 1 197 ? -13.940 -0.499 25.901 1.00 78.81 197 ILE A O 1
ATOM 1598 N N . GLU A 1 198 ? -14.256 -0.431 28.114 1.00 76.50 198 GLU A N 1
ATOM 1599 C CA . GLU A 1 198 ? -12.922 0.125 28.383 1.00 76.50 198 GLU A CA 1
ATOM 1600 C C . GLU A 1 198 ? -11.799 -0.858 28.021 1.00 76.50 198 GLU A C 1
ATOM 1602 O O . GLU A 1 198 ? -10.790 -0.441 27.455 1.00 76.50 198 GLU A O 1
ATOM 1607 N N . LYS A 1 199 ? -11.965 -2.165 28.271 1.00 80.75 199 LYS A N 1
ATOM 1608 C CA . LYS A 1 199 ? -10.993 -3.186 27.834 1.00 80.75 199 LYS A CA 1
ATOM 1609 C C . LYS A 1 199 ? -10.852 -3.232 26.319 1.00 80.75 199 LYS A C 1
ATOM 1611 O O . LYS A 1 199 ? -9.732 -3.304 25.812 1.00 80.75 199 LYS A O 1
ATOM 1616 N N . GLU A 1 200 ? -11.969 -3.191 25.598 1.00 79.44 200 GLU A N 1
ATOM 1617 C CA . GLU A 1 200 ? -11.959 -3.152 24.138 1.00 79.44 200 GLU A CA 1
ATOM 1618 C C . GLU A 1 200 ? -11.228 -1.898 23.640 1.00 79.44 200 GLU A C 1
ATOM 1620 O O . GLU A 1 200 ? -10.342 -1.982 22.785 1.00 79.44 200 GLU A O 1
ATOM 1625 N N . ASN A 1 201 ? -11.529 -0.746 24.245 1.00 75.69 201 ASN A N 1
ATOM 1626 C CA . ASN A 1 201 ? -10.893 0.527 23.930 1.00 75.69 201 ASN A CA 1
ATOM 1627 C C . ASN A 1 201 ? -9.379 0.480 24.196 1.00 75.69 201 ASN A C 1
ATOM 1629 O O . ASN A 1 201 ? -8.593 0.828 23.317 1.00 75.69 201 ASN A O 1
ATOM 1633 N N . GLN A 1 202 ? -8.947 -0.040 25.350 1.00 75.88 202 GLN A N 1
ATOM 1634 C CA . GLN A 1 202 ? -7.533 -0.236 25.705 1.00 75.88 202 GLN A CA 1
ATOM 1635 C C . GLN A 1 202 ? -6.777 -1.089 24.685 1.00 75.88 202 GLN A C 1
ATOM 1637 O O . GLN A 1 202 ? -5.674 -0.723 24.270 1.00 75.88 202 GLN A O 1
ATOM 1642 N N . LEU A 1 203 ? -7.376 -2.197 24.249 1.00 78.31 203 LEU A N 1
ATOM 1643 C CA . LEU A 1 203 ? -6.778 -3.091 23.261 1.00 78.31 203 LEU A CA 1
ATOM 1644 C C . LEU A 1 203 ? -6.597 -2.377 21.913 1.00 78.31 203 LEU A C 1
ATOM 1646 O O . LEU A 1 203 ? -5.560 -2.510 21.263 1.00 78.31 203 LEU A O 1
ATOM 1650 N N . LEU A 1 204 ? -7.551 -1.531 21.527 1.00 73.44 204 LEU A N 1
ATOM 1651 C CA . LEU A 1 204 ? -7.442 -0.700 20.327 1.00 73.44 204 LEU A CA 1
ATOM 1652 C C . LEU A 1 204 ? -6.359 0.372 20.450 1.00 73.44 204 LEU A C 1
ATOM 1654 O O . LEU A 1 204 ? -5.636 0.600 19.474 1.00 73.44 204 LEU A O 1
ATOM 1658 N N . ARG A 1 205 ? -6.199 0.998 21.627 1.00 73.25 205 ARG A N 1
ATOM 1659 C CA . ARG A 1 205 ? -5.088 1.935 21.881 1.00 73.25 205 ARG A CA 1
ATOM 1660 C C . ARG A 1 205 ? -3.750 1.228 21.673 1.00 73.25 205 ARG A C 1
ATOM 1662 O O . ARG A 1 205 ? -2.885 1.746 20.969 1.00 73.25 205 ARG A O 1
ATOM 1669 N N . LEU A 1 206 ? -3.612 0.024 22.233 1.00 76.19 206 LEU A N 1
ATOM 1670 C CA . LEU A 1 206 ? -2.398 -0.781 22.132 1.00 76.19 206 LEU A CA 1
ATOM 1671 C C . LEU A 1 206 ? -2.102 -1.188 20.684 1.00 76.19 206 LEU A C 1
ATOM 1673 O O . LEU A 1 206 ? -0.979 -0.989 20.228 1.00 76.19 206 LEU A O 1
ATOM 1677 N N . ASN A 1 207 ? -3.098 -1.683 19.945 1.00 73.31 207 ASN A N 1
ATOM 1678 C CA . ASN A 1 207 ? -2.939 -2.056 18.535 1.00 73.31 207 ASN A CA 1
ATOM 1679 C C . ASN A 1 207 ? -2.530 -0.856 17.672 1.00 73.31 207 ASN A C 1
ATOM 1681 O O . ASN A 1 207 ? -1.662 -0.969 16.809 1.00 73.31 207 ASN A O 1
ATOM 1685 N N . THR A 1 208 ? -3.123 0.311 17.931 1.00 71.69 208 THR A N 1
ATOM 1686 C CA . THR A 1 208 ? -2.787 1.550 17.219 1.00 71.69 208 THR A CA 1
ATOM 1687 C C . THR A 1 208 ? -1.348 1.974 17.512 1.00 71.69 208 THR A C 1
ATOM 1689 O O . THR A 1 208 ? -0.597 2.286 16.591 1.00 71.69 208 THR A O 1
ATOM 1692 N N . LEU A 1 209 ? -0.926 1.923 18.778 1.00 72.44 209 LEU A N 1
ATOM 1693 C CA . LEU A 1 209 ? 0.443 2.248 19.175 1.00 72.44 209 LEU A CA 1
ATOM 1694 C C . LEU A 1 209 ? 1.467 1.277 18.571 1.00 72.44 209 LEU A C 1
ATOM 1696 O O . LEU A 1 209 ? 2.517 1.709 18.098 1.00 72.44 209 LEU A O 1
ATOM 1700 N N . TRP A 1 210 ? 1.159 -0.022 18.565 1.00 71.81 210 TRP A N 1
ATOM 1701 C CA . TRP A 1 210 ? 2.001 -1.048 17.949 1.00 71.81 210 TRP A CA 1
ATOM 1702 C C . TRP A 1 210 ? 2.232 -0.775 16.470 1.00 71.81 210 TRP A C 1
ATOM 1704 O O . TRP A 1 210 ? 3.376 -0.779 16.019 1.00 71.81 210 TRP A O 1
ATOM 1714 N N . LEU A 1 211 ? 1.165 -0.466 15.736 1.00 72.75 211 LEU A N 1
ATOM 1715 C CA . LEU A 1 211 ? 1.256 -0.114 14.329 1.00 72.75 211 LEU A CA 1
ATOM 1716 C C . LEU A 1 211 ? 2.099 1.144 14.098 1.00 72.75 211 LEU A C 1
ATOM 1718 O O . LEU A 1 211 ? 2.992 1.147 13.255 1.00 72.75 211 LEU A O 1
ATOM 1722 N N . VAL A 1 212 ? 1.847 2.204 14.867 1.00 73.75 212 VAL A N 1
ATOM 1723 C CA . VAL A 1 212 ? 2.586 3.470 14.773 1.00 73.75 212 VAL A CA 1
ATOM 1724 C C . VAL A 1 212 ? 4.077 3.267 15.036 1.00 73.75 212 VAL A C 1
ATOM 1726 O O . VAL A 1 212 ? 4.914 3.737 14.263 1.00 73.75 212 VAL A O 1
ATOM 1729 N N . ASN A 1 213 ? 4.423 2.545 16.101 1.00 75.06 213 ASN A N 1
ATOM 1730 C CA . ASN A 1 213 ? 5.813 2.235 16.425 1.00 75.06 213 ASN A CA 1
ATOM 1731 C C . ASN A 1 213 ? 6.456 1.369 15.341 1.00 75.06 213 ASN A C 1
ATOM 1733 O O . ASN A 1 213 ? 7.624 1.566 15.017 1.00 75.06 213 ASN A O 1
ATOM 1737 N N . ARG A 1 214 ? 5.691 0.449 14.744 1.00 73.94 214 ARG A N 1
ATOM 1738 C CA . ARG A 1 214 ? 6.179 -0.410 13.668 1.00 73.94 214 ARG A CA 1
ATOM 1739 C C . ARG A 1 214 ? 6.454 0.367 12.383 1.00 73.94 214 ARG A C 1
ATOM 1741 O O . ARG A 1 214 ? 7.523 0.206 11.812 1.00 73.94 214 ARG A O 1
ATOM 1748 N N . ILE A 1 215 ? 5.540 1.230 11.947 1.00 72.94 215 ILE A N 1
ATOM 1749 C CA . ILE A 1 215 ? 5.706 2.050 10.732 1.00 72.94 215 ILE A CA 1
ATOM 1750 C C . ILE A 1 215 ? 6.896 3.010 10.856 1.00 72.94 215 ILE A C 1
ATOM 1752 O O . ILE A 1 215 ? 7.593 3.286 9.876 1.00 72.94 215 ILE A O 1
ATOM 1756 N N . ASN A 1 216 ? 7.136 3.506 12.071 1.00 73.69 216 ASN A N 1
ATOM 1757 C CA . ASN A 1 216 ? 8.266 4.376 12.382 1.00 73.69 216 ASN A CA 1
ATOM 1758 C C . ASN A 1 216 ? 9.563 3.612 12.684 1.00 73.69 216 ASN A C 1
ATOM 1760 O O . ASN A 1 216 ? 10.589 4.250 12.925 1.00 73.69 216 ASN A O 1
ATOM 1764 N N . SER A 1 217 ? 9.543 2.275 12.665 1.00 73.94 217 SER A N 1
ATOM 1765 C CA . SER A 1 217 ? 10.749 1.471 12.835 1.00 73.94 217 SER A CA 1
ATOM 1766 C C . SER A 1 217 ? 11.751 1.799 11.719 1.00 73.94 217 SER A C 1
ATOM 1768 O O . SER A 1 217 ? 11.356 1.903 10.552 1.00 73.94 217 SER A O 1
ATOM 1770 N N . PRO A 1 218 ? 13.047 1.971 12.042 1.00 67.00 218 PRO A N 1
ATOM 1771 C CA . PRO A 1 218 ? 14.086 2.136 11.028 1.00 67.00 218 PRO A CA 1
ATOM 1772 C C . PRO A 1 218 ? 14.260 0.860 10.200 1.00 67.00 218 PRO A C 1
ATOM 1774 O O . PRO A 1 218 ? 14.634 0.933 9.032 1.00 67.00 218 PRO A O 1
ATOM 1777 N N . ASP A 1 219 ? 13.954 -0.288 10.806 1.00 68.62 219 ASP A N 1
ATOM 1778 C CA . ASP A 1 219 ? 13.943 -1.584 10.154 1.00 68.62 219 ASP A CA 1
ATOM 1779 C C . ASP A 1 219 ? 12.500 -1.996 9.846 1.00 68.62 219 ASP A C 1
ATOM 1781 O O . ASP A 1 219 ? 11.702 -2.286 10.745 1.00 68.62 219 ASP A O 1
ATOM 1785 N N . LEU A 1 220 ? 12.165 -1.926 8.560 1.00 66.19 220 LEU A N 1
ATOM 1786 C CA . LEU A 1 220 ? 10.897 -2.379 7.983 1.00 66.19 220 LEU A CA 1
ATOM 1787 C C . LEU A 1 220 ? 11.065 -3.726 7.273 1.00 66.19 220 LEU A C 1
ATOM 1789 O O . LEU A 1 220 ? 10.100 -4.228 6.694 1.00 66.19 220 LEU A O 1
ATOM 1793 N N . THR A 1 221 ? 12.280 -4.280 7.276 1.00 63.34 221 THR A N 1
ATOM 1794 C CA . THR A 1 221 ? 12.518 -5.630 6.793 1.00 63.34 221 THR A CA 1
ATOM 1795 C C . THR A 1 221 ? 12.115 -6.579 7.908 1.00 63.34 221 THR A C 1
ATOM 1797 O O . THR A 1 221 ? 12.580 -6.465 9.040 1.00 63.34 221 THR A O 1
ATOM 1800 N N . ASP A 1 222 ? 11.172 -7.466 7.621 1.00 58.38 222 ASP A N 1
ATOM 1801 C CA . ASP A 1 222 ? 11.039 -8.653 8.452 1.00 58.38 222 ASP A CA 1
ATOM 1802 C C . ASP A 1 222 ? 12.023 -9.712 7.957 1.00 58.38 222 ASP A C 1
ATOM 1804 O O . ASP A 1 222 ? 12.551 -9.597 6.845 1.00 58.38 222 ASP A O 1
ATOM 1808 N N . ALA A 1 223 ? 12.270 -10.730 8.782 1.00 51.53 223 ALA A N 1
ATOM 1809 C CA . ALA A 1 223 ? 13.154 -11.840 8.454 1.00 51.53 223 ALA A CA 1
ATOM 1810 C C . ALA A 1 223 ? 12.936 -12.307 7.002 1.00 51.53 223 ALA A C 1
ATOM 1812 O O . ALA A 1 223 ? 11.809 -12.598 6.584 1.00 51.53 223 ALA A O 1
ATOM 1813 N N . ALA A 1 224 ? 14.025 -12.345 6.226 1.00 55.97 224 ALA A N 1
ATOM 1814 C CA . ALA A 1 224 ? 14.017 -12.856 4.862 1.00 55.97 224 ALA A CA 1
ATOM 1815 C C . ALA A 1 224 ? 13.260 -14.194 4.816 1.00 55.97 224 ALA A C 1
ATOM 1817 O O . ALA A 1 224 ? 13.364 -14.996 5.749 1.00 55.97 224 ALA A O 1
ATOM 1818 N N . PHE A 1 225 ? 12.462 -14.423 3.764 1.00 54.19 225 PHE A N 1
ATOM 1819 C CA . PHE A 1 225 ? 11.693 -15.675 3.686 1.00 54.19 225 PHE A CA 1
ATOM 1820 C C . PHE A 1 225 ? 12.669 -16.860 3.671 1.00 54.19 225 PHE A C 1
ATOM 1822 O O . PHE A 1 225 ? 12.457 -17.854 4.363 1.00 54.19 225 PHE A O 1
ATOM 1829 N N . GLU A 1 226 ? 13.791 -16.678 2.965 1.00 59.22 226 GLU A N 1
ATOM 1830 C CA . GLU A 1 226 ? 14.986 -17.515 3.005 1.00 59.22 226 GLU A CA 1
ATOM 1831 C C . GLU A 1 226 ? 16.259 -16.641 2.916 1.00 59.22 226 GLU A C 1
ATOM 1833 O O . GLU A 1 226 ? 16.211 -15.480 2.513 1.00 59.22 226 GLU A O 1
ATOM 1838 N N . ASN A 1 227 ? 17.421 -17.182 3.302 1.00 54.81 227 ASN A N 1
ATOM 1839 C CA . ASN A 1 227 ? 18.707 -16.476 3.200 1.00 54.81 227 ASN A CA 1
ATOM 1840 C C . ASN A 1 227 ? 19.030 -16.131 1.726 1.00 54.81 227 ASN A C 1
ATOM 1842 O O . ASN A 1 227 ? 19.031 -17.036 0.894 1.00 54.81 227 ASN A O 1
ATOM 1846 N N . GLY A 1 228 ? 19.384 -14.874 1.417 1.00 55.69 228 GLY A N 1
ATOM 1847 C CA . GLY A 1 228 ? 19.824 -14.452 0.069 1.00 55.69 228 GLY A CA 1
ATOM 1848 C C . GLY A 1 228 ? 18.867 -13.532 -0.711 1.00 55.69 228 GLY A C 1
ATOM 1849 O O . GLY A 1 228 ? 19.030 -13.358 -1.918 1.00 55.69 228 GLY A O 1
ATOM 1850 N N . ASP A 1 229 ? 17.898 -12.921 -0.032 1.00 60.25 229 ASP A N 1
ATOM 1851 C CA . ASP A 1 229 ? 16.867 -12.017 -0.570 1.00 60.25 229 ASP A CA 1
ATOM 1852 C C . ASP A 1 229 ? 17.370 -10.581 -0.931 1.00 60.25 229 ASP A C 1
ATOM 1854 O O . ASP A 1 229 ? 16.588 -9.630 -0.956 1.00 60.25 229 ASP A O 1
ATOM 1858 N N . ASP A 1 230 ? 18.658 -10.388 -1.254 1.00 58.28 230 ASP A N 1
ATOM 1859 C CA . ASP A 1 230 ? 19.290 -9.060 -1.469 1.00 58.28 230 ASP A CA 1
ATOM 1860 C C . ASP A 1 230 ? 18.800 -8.302 -2.725 1.00 58.28 230 ASP A C 1
ATOM 1862 O O . ASP A 1 230 ? 19.164 -7.151 -2.965 1.00 58.28 230 ASP A O 1
ATOM 1866 N N . TRP A 1 231 ? 17.987 -8.942 -3.565 1.00 61.84 231 TRP A N 1
ATOM 1867 C CA . TRP A 1 231 ? 17.459 -8.383 -4.817 1.00 61.84 231 TRP A CA 1
ATOM 1868 C C . TRP A 1 231 ? 16.097 -7.688 -4.661 1.00 61.84 231 TRP A C 1
ATOM 1870 O O . TRP A 1 231 ? 15.503 -7.283 -5.664 1.00 61.84 231 TRP A O 1
ATOM 1880 N N . GLN A 1 232 ? 15.591 -7.549 -3.434 1.00 69.75 232 GLN A N 1
ATOM 1881 C CA . GLN A 1 232 ? 14.315 -6.888 -3.153 1.00 69.75 232 GLN A CA 1
ATOM 1882 C C . GLN A 1 232 ? 14.456 -5.362 -3.125 1.00 69.75 232 GLN A C 1
ATOM 1884 O O . GLN A 1 232 ? 15.487 -4.816 -2.726 1.00 69.75 232 GLN A O 1
ATOM 1889 N N . SER A 1 233 ? 13.403 -4.644 -3.531 1.00 75.56 233 SER A N 1
ATOM 1890 C CA . SER A 1 233 ? 13.379 -3.191 -3.342 1.00 75.56 233 SER A CA 1
ATOM 1891 C C . SER A 1 233 ? 13.303 -2.842 -1.854 1.00 75.56 233 SER A C 1
ATOM 1893 O O . SER A 1 233 ? 12.761 -3.624 -1.067 1.00 75.56 233 SER A O 1
ATOM 1895 N N . PRO A 1 234 ? 13.704 -1.618 -1.471 1.00 78.25 234 PRO A N 1
ATOM 1896 C CA . PRO A 1 234 ? 13.393 -1.088 -0.153 1.00 78.25 234 PRO A CA 1
ATOM 1897 C C . PRO A 1 234 ? 11.894 -1.232 0.171 1.00 78.25 234 PRO A C 1
ATOM 1899 O O . PRO A 1 234 ? 11.062 -1.020 -0.724 1.00 78.25 234 PRO A O 1
ATOM 1902 N N . PRO A 1 235 ? 11.534 -1.569 1.424 1.00 84.06 235 PRO A N 1
ATOM 1903 C CA . PRO A 1 235 ? 10.143 -1.615 1.852 1.00 84.06 235 PRO A CA 1
ATOM 1904 C C . PRO A 1 235 ? 9.443 -0.266 1.669 1.00 84.06 235 PRO A C 1
ATOM 1906 O O . PRO A 1 235 ? 9.985 0.796 2.004 1.00 84.06 235 PRO A O 1
ATOM 1909 N N . ARG A 1 236 ? 8.204 -0.309 1.184 1.00 85.12 236 ARG A N 1
ATOM 1910 C CA . ARG A 1 236 ? 7.328 0.853 1.026 1.00 85.12 236 ARG A CA 1
ATOM 1911 C C . ARG A 1 236 ? 6.003 0.636 1.739 1.00 85.12 236 ARG A C 1
ATOM 1913 O O . ARG A 1 236 ? 5.495 -0.481 1.794 1.00 85.12 236 ARG A O 1
ATOM 1920 N N . LEU A 1 237 ? 5.459 1.718 2.284 1.00 86.75 237 LEU A N 1
ATOM 1921 C CA . LEU A 1 237 ? 4.155 1.722 2.929 1.00 86.75 237 LEU A CA 1
ATOM 1922 C C . LEU A 1 237 ? 3.079 2.097 1.911 1.00 86.75 237 LEU A C 1
ATOM 1924 O O . LEU A 1 237 ? 3.144 3.166 1.310 1.00 86.75 237 LEU A O 1
ATOM 1928 N N . VAL A 1 238 ? 2.086 1.231 1.755 1.00 88.94 238 VAL A N 1
ATOM 1929 C CA . VAL A 1 238 ? 0.918 1.440 0.899 1.00 88.94 238 VAL A CA 1
ATOM 1930 C C . VAL A 1 238 ? -0.320 1.480 1.783 1.00 88.94 238 VAL A C 1
ATOM 1932 O O . VAL A 1 238 ? -0.502 0.628 2.649 1.00 88.94 238 VAL A O 1
ATOM 1935 N N . ILE A 1 239 ? -1.167 2.485 1.577 1.00 88.25 239 ILE A N 1
ATOM 1936 C CA . ILE A 1 239 ? -2.423 2.651 2.313 1.00 88.25 239 ILE A CA 1
ATOM 1937 C C . ILE A 1 239 ? -3.544 2.444 1.316 1.00 88.25 239 ILE A C 1
ATOM 1939 O O . ILE A 1 239 ? -3.676 3.255 0.405 1.00 88.25 239 ILE A O 1
ATOM 1943 N N . LEU A 1 240 ? -4.336 1.395 1.499 1.00 89.44 240 LEU A N 1
ATOM 1944 C CA . LEU A 1 240 ? -5.515 1.165 0.676 1.00 89.44 240 LEU A CA 1
ATOM 1945 C C . LEU A 1 240 ? -6.719 1.712 1.433 1.00 89.44 240 LEU A C 1
ATOM 1947 O O . LEU A 1 240 ? -7.027 1.236 2.528 1.00 89.44 240 LEU A O 1
ATOM 1951 N N . MET A 1 241 ? -7.373 2.723 0.872 1.00 85.94 241 MET A N 1
ATOM 1952 C CA . MET A 1 241 ? -8.542 3.353 1.478 1.00 85.94 241 MET A CA 1
ATOM 1953 C C . MET A 1 241 ? -9.831 2.890 0.812 1.00 85.94 241 MET A C 1
ATOM 1955 O O . MET A 1 241 ? -9.880 2.626 -0.387 1.00 85.94 241 MET A O 1
ATOM 1959 N N . ARG A 1 242 ? -10.894 2.823 1.607 1.00 87.00 242 ARG A N 1
ATOM 1960 C CA . ARG A 1 242 ? -12.249 2.566 1.146 1.00 87.00 242 ARG A CA 1
ATOM 1961 C C . ARG A 1 242 ? -12.925 3.889 0.801 1.00 87.00 242 ARG A C 1
ATOM 1963 O O . ARG A 1 242 ? -13.172 4.716 1.673 1.00 87.00 242 ARG A O 1
ATOM 1970 N N . GLU A 1 243 ? -13.300 4.055 -0.457 1.00 82.19 243 GLU A N 1
ATOM 1971 C CA . GLU A 1 243 ? -14.037 5.222 -0.951 1.00 82.19 243 GLU A CA 1
ATOM 1972 C C . GLU A 1 243 ? -15.557 5.042 -0.835 1.00 82.19 243 GLU A C 1
ATOM 1974 O O . GLU A 1 243 ? -16.310 6.011 -0.691 1.00 82.19 243 GLU A O 1
ATOM 1979 N N . HIS A 1 244 ? -16.039 3.796 -0.901 1.00 80.31 244 HIS A N 1
ATOM 1980 C CA . HIS A 1 244 ? -17.468 3.480 -0.869 1.00 80.31 244 HIS A CA 1
ATOM 1981 C C . HIS A 1 244 ? -17.788 2.347 0.104 1.00 80.31 244 HIS A C 1
ATOM 1983 O O . HIS A 1 244 ? -17.056 1.369 0.210 1.00 80.31 244 HIS A O 1
ATOM 1989 N N . ILE A 1 245 ? -18.952 2.421 0.758 1.00 75.50 245 ILE A N 1
ATOM 1990 C CA . ILE A 1 245 ? -19.398 1.429 1.756 1.00 75.50 245 ILE A CA 1
ATOM 1991 C C . ILE A 1 245 ? -19.403 -0.003 1.189 1.00 75.50 245 ILE A C 1
ATOM 1993 O O . ILE A 1 245 ? -19.071 -0.941 1.906 1.00 75.50 245 ILE A O 1
ATOM 1997 N N . ASN A 1 246 ? -19.700 -0.163 -0.104 1.00 78.94 246 ASN A N 1
ATOM 1998 C CA . ASN A 1 246 ? -19.760 -1.463 -0.782 1.00 78.94 246 ASN A CA 1
ATOM 1999 C C . ASN A 1 246 ? -18.471 -1.828 -1.539 1.00 78.94 246 ASN A C 1
ATOM 2001 O O . ASN A 1 246 ? -18.465 -2.786 -2.310 1.00 78.94 246 ASN A O 1
ATOM 2005 N N . GLN A 1 247 ? -17.394 -1.058 -1.372 1.00 84.69 247 GLN A N 1
ATOM 2006 C CA . GLN A 1 247 ? -16.111 -1.354 -1.994 1.00 84.69 247 GLN A CA 1
ATOM 2007 C C . GLN A 1 247 ? -15.382 -2.419 -1.173 1.00 84.69 247 GLN A C 1
ATOM 2009 O O . GLN A 1 247 ? -15.106 -2.231 0.011 1.00 84.69 247 GLN A O 1
ATOM 2014 N N . GLY A 1 248 ? -15.101 -3.557 -1.805 1.00 86.38 248 GLY A N 1
ATOM 2015 C CA . GLY A 1 248 ? -14.273 -4.607 -1.219 1.00 86.38 248 GLY A CA 1
ATOM 2016 C C . GLY A 1 248 ? -12.781 -4.321 -1.385 1.00 86.38 248 GLY A C 1
ATOM 2017 O O . GLY A 1 248 ? -12.382 -3.468 -2.181 1.00 86.38 248 GLY A O 1
ATOM 2018 N N . LEU A 1 249 ? -11.958 -5.099 -0.677 1.00 89.50 249 LEU A N 1
ATOM 2019 C CA . LEU A 1 249 ? -10.503 -5.031 -0.796 1.00 89.50 249 LEU A CA 1
ATOM 2020 C C . LEU A 1 249 ? -10.044 -5.323 -2.234 1.00 89.50 249 LEU A C 1
ATOM 2022 O O . LEU A 1 249 ? -9.268 -4.554 -2.779 1.00 89.50 249 LEU A O 1
ATOM 2026 N N . GLY A 1 250 ? -10.557 -6.396 -2.852 1.00 90.31 250 GLY A N 1
ATOM 2027 C CA . GLY A 1 250 ? -10.257 -6.774 -4.242 1.00 90.31 250 GLY A CA 1
ATOM 2028 C C . GLY A 1 250 ? -8.792 -7.128 -4.509 1.00 90.31 250 GLY A C 1
ATOM 2029 O O . GLY A 1 250 ? -8.315 -6.962 -5.630 1.00 90.31 250 GLY A O 1
ATOM 2030 N N . LEU A 1 251 ? -8.093 -7.596 -3.475 1.00 92.44 251 LEU A N 1
ATOM 2031 C CA . LEU A 1 251 ? -6.712 -8.049 -3.543 1.00 92.44 251 LEU A CA 1
ATOM 2032 C C . LEU A 1 251 ? -6.670 -9.570 -3.674 1.00 92.44 251 LEU A C 1
ATOM 2034 O O . LEU A 1 251 ? -7.248 -10.275 -2.848 1.00 92.44 251 LEU A O 1
ATOM 2038 N N . GLU A 1 252 ? -5.948 -10.067 -4.671 1.00 93.62 252 GLU A N 1
ATOM 2039 C CA . GLU A 1 252 ? -5.620 -11.484 -4.789 1.00 93.62 252 GLU A CA 1
ATOM 2040 C C . GLU A 1 252 ? -4.165 -11.689 -4.380 1.00 93.62 252 GLU A C 1
ATOM 2042 O O . GLU A 1 252 ? -3.258 -11.014 -4.879 1.00 93.62 252 GLU A O 1
ATOM 2047 N N . ILE A 1 253 ? -3.952 -12.627 -3.462 1.00 93.94 253 ILE A N 1
ATOM 2048 C CA . ILE A 1 253 ? -2.633 -12.974 -2.944 1.00 93.94 253 ILE A CA 1
ATOM 2049 C C . ILE A 1 253 ? -2.351 -14.455 -3.148 1.00 93.94 253 ILE A C 1
ATOM 2051 O O . ILE A 1 253 ? -3.255 -15.287 -3.205 1.00 93.94 253 ILE A O 1
ATOM 2055 N N . THR A 1 254 ? -1.073 -14.798 -3.174 1.00 91.94 254 THR A N 1
ATOM 2056 C CA . THR A 1 254 ? -0.609 -16.181 -3.106 1.00 91.94 254 THR A CA 1
ATOM 2057 C C . THR A 1 254 ? 0.568 -16.305 -2.156 1.00 91.94 254 THR A C 1
ATOM 2059 O O . THR A 1 254 ? 1.197 -15.305 -1.835 1.00 91.94 254 THR A O 1
ATOM 2062 N N . GLY A 1 255 ? 0.880 -17.521 -1.708 1.00 89.12 255 GLY A N 1
ATOM 2063 C CA . GLY A 1 255 ? 2.025 -17.790 -0.841 1.00 89.12 255 GLY A CA 1
ATOM 2064 C C . GLY A 1 255 ? 1.683 -17.888 0.635 1.00 89.12 255 GLY A C 1
ATOM 2065 O O . GLY A 1 255 ? 0.526 -17.773 1.023 1.00 89.12 255 GLY A O 1
ATOM 2066 N N . GLY A 1 256 ? 2.705 -18.163 1.434 1.00 87.88 256 GLY A N 1
ATOM 2067 C CA . GLY A 1 256 ? 2.590 -18.620 2.813 1.00 87.88 256 GLY A CA 1
ATOM 2068 C C . GLY A 1 256 ? 3.573 -19.756 3.083 1.00 87.88 256 GLY A C 1
ATOM 2069 O O . GLY A 1 256 ? 4.094 -20.389 2.156 1.00 87.88 256 GLY A O 1
ATOM 2070 N N . CYS A 1 257 ? 3.837 -20.020 4.360 1.00 86.56 257 CYS A N 1
ATOM 2071 C CA . CYS A 1 257 ? 4.756 -21.077 4.781 1.00 86.56 257 CYS A CA 1
ATOM 2072 C C . CYS A 1 257 ? 4.306 -22.472 4.304 1.00 86.56 257 CYS A C 1
ATOM 2074 O O . CYS A 1 257 ? 5.134 -23.296 3.929 1.00 86.56 257 CYS A O 1
ATOM 2076 N N . ASP A 1 258 ? 2.993 -22.696 4.218 1.00 88.31 258 ASP A N 1
ATOM 2077 C CA . ASP A 1 258 ? 2.333 -23.905 3.718 1.00 88.31 258 ASP A CA 1
ATOM 2078 C C . ASP A 1 258 ? 2.559 -24.139 2.218 1.00 88.31 258 ASP A C 1
ATOM 2080 O O . ASP A 1 258 ? 2.530 -25.273 1.744 1.00 88.31 258 ASP A O 1
ATOM 2084 N N . GLN A 1 259 ? 2.820 -23.064 1.474 1.00 85.44 259 GLN A N 1
ATOM 2085 C CA . GLN A 1 259 ? 3.106 -23.090 0.039 1.00 85.44 259 GLN A CA 1
ATOM 2086 C C . GLN A 1 259 ? 4.604 -22.942 -0.257 1.00 85.44 259 GLN A C 1
ATOM 2088 O O . GLN A 1 259 ? 4.981 -22.886 -1.428 1.00 85.44 259 GLN A O 1
ATOM 2093 N N . PHE A 1 260 ? 5.441 -22.855 0.786 1.00 82.94 260 PHE A N 1
ATOM 2094 C CA . PHE A 1 260 ? 6.890 -22.653 0.710 1.00 82.94 260 PHE A CA 1
ATOM 2095 C C . PHE A 1 260 ? 7.301 -21.510 -0.229 1.00 82.94 260 PHE A C 1
ATOM 2097 O O . PHE A 1 260 ? 8.286 -21.609 -0.952 1.00 82.94 260 PHE A O 1
ATOM 2104 N N . ARG A 1 261 ? 6.529 -20.420 -0.244 1.00 84.12 261 ARG A N 1
ATOM 2105 C CA . ARG A 1 261 ? 6.841 -19.212 -1.018 1.00 84.12 261 ARG A CA 1
ATOM 2106 C C . ARG A 1 261 ? 6.372 -17.966 -0.264 1.00 84.12 261 ARG A C 1
ATOM 2108 O O . ARG A 1 261 ? 5.394 -18.062 0.483 1.00 84.12 261 ARG A O 1
ATOM 2115 N N . PRO A 1 262 ? 7.010 -16.802 -0.460 1.00 86.44 262 PRO A N 1
ATOM 2116 C CA . PRO A 1 262 ? 6.572 -15.570 0.179 1.00 86.44 262 PRO A CA 1
ATOM 2117 C C . PRO A 1 262 ? 5.155 -15.192 -0.251 1.00 86.44 262 PRO A C 1
ATOM 2119 O O . PRO A 1 262 ? 4.682 -15.594 -1.315 1.00 86.44 262 PRO A O 1
ATOM 2122 N N . VAL A 1 263 ? 4.488 -14.399 0.584 1.00 90.75 263 VAL A N 1
ATOM 2123 C CA . VAL A 1 263 ? 3.161 -13.866 0.279 1.00 90.75 263 VAL A CA 1
ATOM 2124 C C . VAL A 1 263 ? 3.291 -12.733 -0.726 1.00 90.75 263 VAL A C 1
ATOM 2126 O O . VAL A 1 263 ? 3.941 -11.729 -0.439 1.00 90.75 263 VAL A O 1
ATOM 2129 N N . VAL A 1 264 ? 2.672 -12.890 -1.890 1.00 91.75 264 VAL A N 1
ATOM 2130 C CA . VAL A 1 264 ? 2.810 -11.983 -3.032 1.00 91.75 264 VAL A CA 1
ATOM 2131 C C . VAL A 1 264 ? 1.442 -11.615 -3.600 1.00 91.75 264 VAL A C 1
ATOM 2133 O O . VAL A 1 264 ? 0.539 -12.451 -3.655 1.00 91.75 264 VAL A O 1
ATOM 2136 N N . VAL A 1 265 ? 1.301 -10.365 -4.037 1.00 94.06 265 VAL A N 1
ATOM 2137 C CA . VAL A 1 265 ? 0.133 -9.843 -4.752 1.00 94.06 265 VAL A CA 1
ATOM 2138 C C . VAL A 1 265 ? 0.119 -10.371 -6.183 1.00 94.06 265 VAL A C 1
ATOM 2140 O O . VAL A 1 265 ? 0.992 -10.045 -6.982 1.00 94.06 265 VAL A O 1
ATOM 2143 N N . THR A 1 266 ? -0.896 -11.155 -6.527 1.00 93.50 266 THR A N 1
ATOM 2144 C CA . THR A 1 266 ? -1.041 -11.765 -7.861 1.00 93.50 266 THR A CA 1
ATOM 2145 C C . THR A 1 266 ? -2.133 -11.135 -8.704 1.00 93.50 266 THR A C 1
ATOM 2147 O O . THR A 1 266 ? -2.146 -11.314 -9.920 1.00 93.50 266 THR A O 1
ATOM 2150 N N . GLY A 1 267 ? -3.042 -10.388 -8.084 1.00 93.19 267 GLY A N 1
ATOM 2151 C CA . GLY A 1 267 ? -4.164 -9.784 -8.784 1.00 93.19 267 GLY A CA 1
ATOM 2152 C C . GLY A 1 267 ? -4.737 -8.589 -8.039 1.00 93.19 267 GLY A C 1
ATOM 2153 O O . GLY A 1 267 ? -4.715 -8.515 -6.809 1.00 93.19 267 GLY A O 1
ATOM 2154 N N . LYS A 1 268 ? -5.251 -7.639 -8.820 1.00 94.25 268 LYS A N 1
ATOM 2155 C CA . LYS A 1 268 ? -5.934 -6.434 -8.346 1.00 94.25 268 LYS A CA 1
ATOM 2156 C C . LYS A 1 268 ? -7.246 -6.301 -9.107 1.00 94.25 268 LYS A C 1
ATOM 2158 O O . LYS A 1 268 ? -7.248 -6.223 -10.338 1.00 94.25 268 LYS A O 1
ATOM 2163 N N . LEU A 1 269 ? -8.365 -6.269 -8.392 1.00 92.25 269 LEU A N 1
ATOM 2164 C CA . LEU A 1 269 ? -9.670 -6.046 -8.999 1.00 92.25 269 LEU A CA 1
ATOM 2165 C C . LEU A 1 269 ? -9.870 -4.552 -9.278 1.00 92.25 269 LEU A C 1
ATOM 2167 O O . LEU A 1 269 ? -9.677 -3.718 -8.396 1.00 92.25 269 LEU A O 1
ATOM 2171 N N . LYS A 1 270 ? -10.324 -4.205 -10.484 1.00 90.12 270 LYS A N 1
ATOM 2172 C CA . LYS A 1 270 ? -10.624 -2.808 -10.833 1.00 90.12 270 LYS A CA 1
ATOM 2173 C C . LYS A 1 270 ? -11.710 -2.224 -9.928 1.00 90.12 270 LYS A C 1
ATOM 2175 O O . LYS A 1 270 ? -12.699 -2.902 -9.647 1.00 90.12 270 LYS A O 1
ATOM 2180 N N . ARG A 1 271 ? -11.575 -0.944 -9.563 1.00 87.06 271 ARG A N 1
ATOM 2181 C CA . ARG A 1 271 ? -12.498 -0.204 -8.671 1.00 87.06 271 ARG A CA 1
ATOM 2182 C C . ARG A 1 271 ? -12.584 -0.759 -7.241 1.00 87.06 271 ARG A C 1
ATOM 2184 O O . ARG A 1 271 ? -13.532 -0.450 -6.519 1.00 87.06 271 ARG A O 1
ATOM 2191 N N . SER A 1 272 ? -11.631 -1.585 -6.825 1.00 90.06 272 SER A N 1
ATOM 2192 C CA . SER A 1 272 ? -11.508 -2.052 -5.441 1.00 90.06 272 SER A CA 1
ATOM 2193 C C . SER A 1 272 ? -10.513 -1.195 -4.658 1.00 90.06 272 SER A C 1
ATOM 2195 O O . SER A 1 272 ? -9.832 -0.366 -5.254 1.00 90.06 272 SER A O 1
ATOM 2197 N N . MET A 1 273 ? -10.400 -1.400 -3.342 1.00 90.00 273 MET A N 1
ATOM 2198 C CA . MET A 1 273 ? -9.371 -0.709 -2.547 1.00 90.00 273 MET A CA 1
ATOM 2199 C C . MET A 1 273 ? -7.954 -1.060 -3.021 1.00 90.00 273 MET A C 1
ATOM 2201 O O . MET A 1 273 ? -7.045 -0.249 -2.904 1.00 90.00 273 MET A O 1
ATOM 2205 N N . ALA A 1 274 ? -7.760 -2.271 -3.552 1.00 91.00 274 ALA A N 1
ATOM 2206 C CA . ALA A 1 274 ? -6.486 -2.716 -4.086 1.00 91.00 274 ALA A CA 1
ATOM 2207 C C . ALA A 1 274 ? -6.109 -2.015 -5.389 1.00 91.00 274 ALA A C 1
ATOM 2209 O O . ALA A 1 274 ? -4.944 -2.090 -5.747 1.00 91.00 274 ALA A O 1
ATOM 2210 N N . ASP A 1 275 ? -7.023 -1.331 -6.087 1.00 90.19 275 ASP A N 1
ATOM 2211 C CA . ASP A 1 275 ? -6.763 -0.584 -7.331 1.00 90.19 275 ASP A CA 1
ATOM 2212 C C . ASP A 1 275 ? -5.994 0.736 -7.080 1.00 90.19 275 ASP A C 1
ATOM 2214 O O . ASP A 1 275 ? -6.313 1.774 -7.646 1.00 90.19 275 ASP A O 1
ATOM 2218 N N . ASP A 1 276 ? -4.989 0.700 -6.198 1.00 87.25 276 ASP A N 1
ATOM 2219 C CA . ASP A 1 276 ? -4.093 1.814 -5.859 1.00 87.25 276 ASP A CA 1
ATOM 2220 C C . ASP A 1 276 ? -2.792 1.707 -6.667 1.00 87.25 276 ASP A C 1
ATOM 2222 O O . ASP A 1 276 ? -2.208 0.623 -6.773 1.00 87.25 276 ASP A O 1
ATOM 2226 N N . ASP A 1 277 ? -2.316 2.816 -7.232 1.00 83.88 277 ASP A N 1
ATOM 2227 C CA . ASP A 1 277 ? -1.126 2.860 -8.094 1.00 83.88 277 ASP A CA 1
ATOM 2228 C C . ASP A 1 277 ? 0.191 2.532 -7.370 1.00 83.88 277 ASP A C 1
ATOM 2230 O O . ASP A 1 277 ? 1.194 2.206 -8.007 1.00 83.88 277 ASP A O 1
ATOM 2234 N N . GLN A 1 278 ? 0.228 2.600 -6.038 1.00 86.38 278 GLN A N 1
ATOM 2235 C CA . GLN A 1 278 ? 1.423 2.255 -5.261 1.00 86.38 278 GLN A CA 1
ATOM 2236 C C . GLN A 1 278 ? 1.546 0.750 -5.009 1.00 86.38 278 GLN A C 1
ATOM 2238 O O . GLN A 1 278 ? 2.652 0.263 -4.722 1.00 86.38 278 GLN A O 1
ATOM 2243 N N . LEU A 1 279 ? 0.431 0.020 -5.125 1.00 91.56 279 LEU A N 1
ATOM 2244 C CA . LEU A 1 279 ? 0.393 -1.432 -5.045 1.00 91.56 279 LEU A CA 1
ATOM 2245 C C . LEU A 1 279 ? 0.577 -2.024 -6.440 1.00 91.56 279 LEU A C 1
ATOM 2247 O O . LEU A 1 279 ? -0.230 -1.803 -7.345 1.00 91.56 279 LEU A O 1
ATOM 2251 N N . HIS A 1 280 ? 1.628 -2.804 -6.619 1.00 91.06 280 HIS A N 1
ATOM 2252 C CA . HIS A 1 280 ? 1.955 -3.424 -7.891 1.00 91.06 280 HIS A CA 1
ATOM 2253 C C . HIS A 1 280 ? 1.689 -4.928 -7.826 1.00 91.06 280 HIS A C 1
ATOM 2255 O O . HIS A 1 280 ? 1.662 -5.536 -6.755 1.00 91.06 280 HIS A O 1
ATOM 2261 N N . LEU A 1 281 ? 1.476 -5.527 -8.998 1.00 92.19 281 LEU A N 1
ATOM 2262 C CA . LEU A 1 281 ? 1.568 -6.978 -9.121 1.00 92.19 281 LEU A CA 1
ATOM 2263 C C . LEU A 1 281 ? 2.993 -7.413 -8.786 1.00 92.19 281 LEU A C 1
ATOM 2265 O O . LEU A 1 281 ? 3.941 -6.652 -8.990 1.00 92.19 281 LEU A O 1
ATOM 2269 N N . ASP A 1 282 ? 3.108 -8.620 -8.251 1.00 90.94 282 ASP A N 1
ATOM 2270 C CA . ASP A 1 282 ? 4.348 -9.177 -7.730 1.00 90.94 282 ASP A CA 1
ATOM 2271 C C . ASP A 1 282 ? 4.938 -8.371 -6.562 1.00 90.94 282 ASP A C 1
ATOM 2273 O O . ASP A 1 282 ? 6.124 -8.449 -6.270 1.00 90.94 282 ASP A O 1
ATOM 2277 N N . ASP A 1 283 ? 4.124 -7.605 -5.835 1.00 91.31 283 ASP A N 1
ATOM 2278 C CA . ASP A 1 283 ? 4.546 -7.073 -4.543 1.00 91.31 283 ASP A CA 1
ATOM 2279 C C . ASP A 1 283 ? 4.511 -8.158 -3.478 1.00 91.31 283 ASP A C 1
ATOM 2281 O O . ASP A 1 283 ? 3.473 -8.771 -3.229 1.00 91.31 283 ASP A O 1
ATOM 2285 N N . ARG A 1 284 ? 5.628 -8.348 -2.781 1.00 89.94 284 ARG A N 1
ATOM 2286 C CA . ARG A 1 284 ? 5.658 -9.152 -1.566 1.00 89.94 284 ARG A CA 1
ATOM 2287 C C . ARG A 1 284 ? 5.062 -8.354 -0.417 1.00 89.94 284 ARG A C 1
ATOM 2289 O O . ARG A 1 284 ? 5.499 -7.238 -0.136 1.00 89.94 284 ARG A O 1
ATOM 2296 N N . ILE A 1 285 ? 4.111 -8.957 0.287 1.00 91.25 285 ILE A N 1
ATOM 2297 C CA . ILE A 1 285 ? 3.542 -8.405 1.514 1.00 91.25 285 ILE A CA 1
ATOM 2298 C C . ILE A 1 285 ? 4.465 -8.776 2.672 1.00 91.25 285 ILE A C 1
ATOM 2300 O O . ILE A 1 285 ? 4.663 -9.951 2.974 1.00 91.25 285 ILE A O 1
ATOM 2304 N N . LEU A 1 286 ? 5.036 -7.759 3.310 1.00 87.56 286 LEU A N 1
ATOM 2305 C CA . LEU A 1 286 ? 5.895 -7.896 4.483 1.00 87.56 286 LEU A CA 1
ATOM 2306 C C . LEU A 1 286 ? 5.093 -7.721 5.767 1.00 87.56 286 LEU A C 1
ATOM 2308 O O . LEU A 1 286 ? 5.325 -8.438 6.730 1.00 87.56 286 LEU A O 1
ATOM 2312 N N . ALA A 1 287 ? 4.138 -6.791 5.791 1.00 86.75 287 ALA A N 1
ATOM 2313 C CA . ALA A 1 287 ? 3.265 -6.586 6.941 1.00 86.75 287 ALA A CA 1
ATOM 2314 C C . ALA A 1 287 ? 1.865 -6.149 6.524 1.00 86.75 287 ALA A C 1
ATOM 2316 O O . ALA A 1 287 ? 1.699 -5.434 5.534 1.00 86.75 287 ALA A O 1
ATOM 2317 N N . ILE A 1 288 ? 0.889 -6.507 7.351 1.00 88.31 288 ILE A N 1
ATOM 2318 C CA . ILE A 1 288 ? -0.501 -6.062 7.258 1.00 88.31 288 ILE A CA 1
ATOM 2319 C C .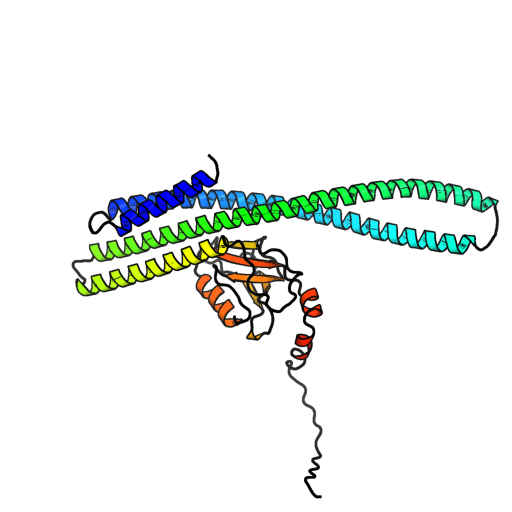 ILE A 1 288 ? -0.857 -5.417 8.593 1.00 88.31 288 ILE A C 1
ATOM 2321 O O . ILE A 1 288 ? -0.749 -6.057 9.641 1.00 88.31 288 ILE A O 1
ATOM 2325 N N . ASP A 1 289 ? -1.202 -4.131 8.563 1.00 81.88 289 ASP A N 1
ATOM 2326 C CA . ASP A 1 289 ? -1.510 -3.311 9.738 1.00 81.88 289 ASP A CA 1
ATOM 2327 C C . ASP A 1 289 ? -0.510 -3.523 10.887 1.00 81.88 289 ASP A C 1
ATOM 2329 O O . ASP A 1 289 ? -0.857 -3.617 12.065 1.00 81.88 289 ASP A O 1
ATOM 2333 N N . GLY A 1 290 ? 0.782 -3.566 10.534 1.00 76.56 290 GLY A N 1
ATOM 2334 C CA . GLY A 1 290 ? 1.906 -3.624 11.479 1.00 76.56 290 GLY A CA 1
ATOM 2335 C C . GLY A 1 290 ? 2.200 -5.009 12.046 1.00 76.56 290 GLY A C 1
ATOM 2336 O O . GLY A 1 290 ? 3.168 -5.163 12.799 1.00 76.56 290 GLY A O 1
ATOM 2337 N N . THR A 1 291 ? 1.413 -6.011 11.658 1.00 83.25 291 THR A N 1
ATOM 2338 C CA . THR A 1 291 ? 1.698 -7.420 11.919 1.00 83.25 291 THR A CA 1
ATOM 2339 C C . THR A 1 291 ? 2.502 -7.972 10.754 1.00 83.25 291 THR A C 1
ATOM 2341 O O . THR A 1 291 ? 2.050 -7.921 9.609 1.00 83.25 291 THR A O 1
ATOM 2344 N N . PHE A 1 292 ? 3.708 -8.460 11.033 1.00 82.31 292 PHE A N 1
ATOM 2345 C CA . PHE A 1 292 ? 4.568 -8.992 9.991 1.00 82.31 292 PHE A CA 1
ATOM 2346 C C . PHE A 1 292 ? 4.101 -10.361 9.503 1.00 82.31 292 PHE A C 1
ATOM 2348 O O . PHE A 1 292 ? 3.645 -11.201 10.277 1.00 82.31 292 PHE A O 1
ATOM 2355 N N . VAL A 1 293 ? 4.264 -10.563 8.203 1.00 85.44 293 VAL A N 1
ATOM 2356 C CA . VAL A 1 293 ? 4.089 -11.831 7.515 1.00 85.44 293 VAL A CA 1
ATOM 2357 C C . VAL A 1 293 ? 5.451 -12.515 7.496 1.00 85.44 293 VAL A C 1
ATOM 2359 O O . VAL A 1 293 ? 6.258 -12.345 6.580 1.00 85.44 293 VAL A O 1
ATOM 2362 N N . THR A 1 294 ? 5.709 -13.269 8.558 1.00 81.69 294 THR A N 1
ATOM 2363 C CA . THR A 1 294 ? 6.951 -14.023 8.742 1.00 81.69 294 THR A CA 1
ATOM 2364 C C . THR A 1 294 ? 6.945 -15.309 7.907 1.00 81.69 294 THR A C 1
ATOM 2366 O O . THR A 1 294 ? 5.908 -15.766 7.418 1.00 81.69 294 THR A O 1
ATOM 2369 N N . ASN A 1 295 ? 8.094 -15.982 7.844 1.00 76.88 295 ASN A N 1
ATOM 2370 C CA . ASN A 1 295 ? 8.247 -17.324 7.270 1.00 76.88 295 ASN A CA 1
ATOM 2371 C C . ASN A 1 295 ? 7.408 -18.428 7.952 1.00 76.88 295 ASN A C 1
ATOM 2373 O O . ASN A 1 295 ? 7.328 -19.533 7.424 1.00 76.88 295 ASN A O 1
ATOM 2377 N N . THR A 1 296 ? 6.785 -18.160 9.103 1.00 82.81 296 THR A N 1
ATOM 2378 C CA . THR A 1 296 ? 5.868 -19.092 9.778 1.00 82.81 296 THR A CA 1
ATOM 2379 C C . THR A 1 296 ? 4.405 -18.848 9.432 1.00 82.81 296 THR A C 1
ATOM 2381 O O . THR A 1 296 ? 3.570 -19.683 9.762 1.00 82.81 296 THR A O 1
ATOM 2384 N N . THR A 1 297 ? 4.086 -17.722 8.794 1.00 87.56 297 THR A N 1
ATOM 2385 C CA . THR A 1 297 ? 2.699 -17.323 8.534 1.00 87.56 297 THR A CA 1
ATOM 2386 C C . THR A 1 297 ? 2.128 -18.141 7.378 1.00 87.56 297 THR A C 1
ATOM 2388 O O . THR A 1 297 ? 2.703 -18.188 6.288 1.00 87.56 297 THR A O 1
ATOM 2391 N N . THR A 1 298 ? 0.996 -18.800 7.611 1.00 91.38 298 THR A N 1
ATOM 2392 C CA . THR A 1 298 ? 0.295 -19.596 6.590 1.00 91.38 298 THR A CA 1
ATOM 2393 C C . THR A 1 298 ? -0.530 -18.712 5.657 1.00 91.38 298 THR A C 1
ATOM 2395 O O . THR A 1 298 ? -0.956 -17.618 6.030 1.00 91.38 298 THR A O 1
ATOM 2398 N N . HIS A 1 299 ? -0.842 -19.206 4.459 1.00 91.75 299 HIS A N 1
ATOM 2399 C CA . HIS A 1 299 ? -1.726 -18.511 3.522 1.00 91.75 299 HIS A CA 1
ATOM 2400 C C . HIS A 1 299 ? -3.088 -18.161 4.145 1.00 91.75 299 HIS A C 1
ATOM 2402 O O . HIS A 1 299 ? -3.582 -17.043 4.007 1.00 91.75 299 HIS A O 1
ATOM 2408 N N . ALA A 1 300 ? -3.676 -19.108 4.883 1.00 92.12 300 ALA A N 1
ATOM 2409 C CA . ALA A 1 300 ? -4.973 -18.933 5.530 1.00 92.12 300 ALA A CA 1
ATOM 2410 C C . ALA A 1 300 ? -4.944 -17.866 6.637 1.00 92.12 300 ALA A C 1
ATOM 2412 O O . ALA A 1 300 ? -5.905 -17.114 6.796 1.00 92.12 300 ALA A O 1
ATOM 2413 N N . GLU A 1 301 ? -3.848 -17.767 7.396 1.00 91.62 301 GLU A N 1
ATOM 2414 C CA . GLU A 1 301 ? -3.675 -16.705 8.394 1.00 91.62 301 GLU A CA 1
ATOM 2415 C C . GLU A 1 301 ? -3.617 -15.331 7.736 1.00 91.62 301 GLU A C 1
ATOM 2417 O O . GLU A 1 301 ? -4.300 -14.416 8.189 1.00 91.62 301 GLU A O 1
ATOM 2422 N N . VAL A 1 302 ? -2.880 -15.198 6.632 1.00 91.50 302 VAL A N 1
ATOM 2423 C CA . VAL A 1 302 ? -2.802 -13.945 5.871 1.00 91.50 302 VAL A CA 1
ATOM 2424 C C . VAL A 1 302 ? -4.174 -13.570 5.323 1.00 91.50 302 VAL A C 1
ATOM 2426 O O . VAL A 1 302 ? -4.597 -12.423 5.457 1.00 91.50 302 VAL A O 1
ATOM 2429 N N . GLN A 1 303 ? -4.901 -14.532 4.749 1.00 90.81 303 GLN A N 1
ATOM 2430 C CA . GLN A 1 303 ? -6.254 -14.302 4.255 1.00 90.81 303 GLN A CA 1
ATOM 2431 C C . GLN A 1 303 ? -7.174 -13.831 5.387 1.00 90.81 303 GLN A C 1
ATOM 2433 O O . GLN A 1 303 ? -7.882 -12.843 5.229 1.00 90.81 303 GLN A O 1
ATOM 2438 N N . LYS A 1 304 ? -7.090 -14.451 6.568 1.00 90.25 304 LYS A N 1
ATOM 2439 C CA . LYS A 1 304 ? -7.843 -14.028 7.752 1.00 90.25 304 LYS A CA 1
ATOM 2440 C C . LYS A 1 304 ? -7.448 -12.629 8.233 1.00 90.25 304 LYS A C 1
ATOM 2442 O O . LYS A 1 304 ? -8.315 -11.876 8.671 1.00 90.25 304 LYS A O 1
ATOM 2447 N N . MET A 1 305 ? -6.165 -12.272 8.170 1.00 88.38 305 MET A N 1
ATOM 2448 C CA . MET A 1 305 ? -5.696 -10.920 8.486 1.00 88.38 305 MET A CA 1
ATOM 2449 C C . MET A 1 305 ? -6.292 -9.908 7.508 1.00 88.38 305 MET A C 1
ATOM 2451 O O . MET A 1 305 ? -6.839 -8.906 7.946 1.00 88.38 305 MET A O 1
ATOM 2455 N N . LEU A 1 306 ? -6.283 -10.192 6.204 1.00 88.25 306 LEU A N 1
ATOM 2456 C CA . LEU A 1 306 ? -6.901 -9.322 5.201 1.00 88.25 306 LEU A CA 1
ATOM 2457 C C . LEU A 1 306 ? -8.429 -9.255 5.340 1.00 88.25 306 LEU A C 1
ATOM 2459 O O . LEU A 1 306 ? -8.993 -8.181 5.183 1.00 88.25 306 LEU A O 1
ATOM 2463 N N . GLU A 1 307 ? -9.110 -10.359 5.658 1.00 83.25 307 GLU A N 1
ATOM 2464 C CA . GLU A 1 307 ? -10.57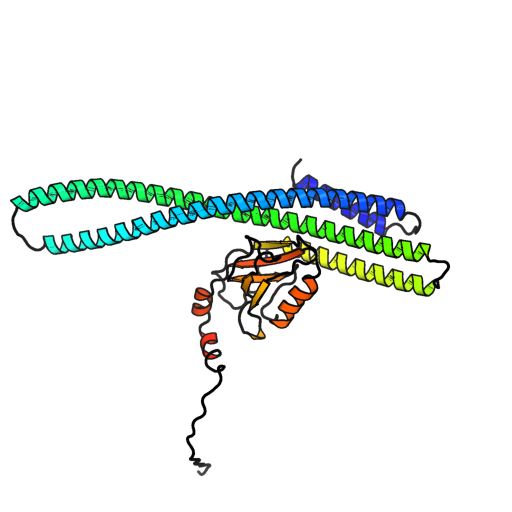2 -10.429 5.801 1.00 83.25 307 GLU A CA 1
ATOM 2465 C C . GLU A 1 307 ? -11.079 -9.729 7.066 1.00 83.25 307 GLU A C 1
ATOM 2467 O O . GLU A 1 307 ? -11.997 -8.912 6.984 1.00 83.25 307 GLU A O 1
ATOM 2472 N N . ASN A 1 308 ? -10.472 -9.990 8.228 1.00 74.12 308 ASN A N 1
ATOM 2473 C CA . ASN A 1 308 ? -10.843 -9.332 9.487 1.00 74.12 308 ASN A CA 1
ATOM 2474 C C . ASN A 1 308 ? -10.640 -7.814 9.410 1.00 74.12 308 ASN A C 1
ATOM 2476 O O . ASN A 1 308 ? -11.402 -7.038 9.991 1.00 74.12 308 ASN A O 1
ATOM 2480 N N . GLU A 1 309 ? -9.611 -7.395 8.682 1.00 66.69 309 GLU A N 1
ATOM 2481 C CA . GLU A 1 309 ? -9.261 -5.994 8.486 1.00 66.69 309 GLU A CA 1
ATOM 2482 C C . GLU A 1 309 ? -10.008 -5.382 7.292 1.00 66.69 309 GLU A C 1
ATOM 2484 O O . GLU A 1 309 ? -10.210 -4.171 7.258 1.00 66.69 309 GLU A O 1
ATOM 2489 N N . SER A 1 310 ? -10.537 -6.201 6.372 1.00 55.47 310 SER A N 1
ATOM 2490 C CA . SER A 1 310 ? -11.338 -5.732 5.237 1.00 55.47 310 SER A CA 1
ATOM 2491 C C . SER A 1 310 ? -12.588 -4.990 5.680 1.00 55.47 310 SER A C 1
ATOM 2493 O O . SER A 1 310 ? -13.075 -4.183 4.910 1.00 55.47 310 SER A O 1
ATOM 2495 N N . ALA A 1 311 ? -13.092 -5.192 6.903 1.00 58.38 311 ALA A N 1
ATOM 2496 C CA . ALA A 1 311 ? -14.217 -4.439 7.459 1.00 58.38 311 ALA A CA 1
ATOM 2497 C C . ALA A 1 311 ? -13.873 -2.982 7.834 1.00 58.38 311 ALA A C 1
ATOM 2499 O O . ALA A 1 311 ? -14.762 -2.236 8.246 1.00 58.38 311 ALA A O 1
ATOM 2500 N N . LYS A 1 312 ? -12.603 -2.575 7.735 1.00 71.69 312 LYS A N 1
ATOM 2501 C CA . LYS A 1 312 ? -12.123 -1.245 8.128 1.00 71.69 312 LYS A CA 1
ATOM 2502 C C . LYS A 1 312 ? -12.122 -0.274 6.943 1.00 71.69 312 LYS A C 1
ATOM 2504 O O . LYS A 1 312 ? -12.141 -0.673 5.779 1.00 71.69 312 LYS A O 1
ATOM 2509 N N . ASP A 1 313 ? -12.104 1.020 7.262 1.00 78.88 313 ASP A N 1
ATOM 2510 C CA . ASP A 1 313 ? -12.099 2.109 6.274 1.00 78.88 313 ASP A CA 1
ATOM 2511 C C . ASP A 1 313 ? -10.779 2.196 5.491 1.00 78.88 313 ASP A C 1
ATOM 2513 O O . ASP A 1 313 ? -10.737 2.759 4.402 1.00 78.88 313 ASP A O 1
ATOM 2517 N N . PHE A 1 314 ? -9.693 1.641 6.031 1.00 84.56 314 PHE A N 1
ATOM 2518 C CA . PHE A 1 314 ? -8.406 1.548 5.354 1.00 84.56 314 PHE A CA 1
ATOM 2519 C C . PHE A 1 314 ? -7.570 0.394 5.915 1.00 84.56 314 PHE A C 1
ATOM 2521 O O . PHE A 1 314 ? -7.796 -0.043 7.046 1.00 84.56 314 PHE A O 1
ATOM 2528 N N . ILE A 1 315 ? -6.586 -0.046 5.131 1.00 88.00 315 ILE A N 1
ATOM 2529 C CA . ILE A 1 315 ? -5.592 -1.063 5.493 1.00 88.00 315 ILE A CA 1
ATOM 2530 C C . ILE A 1 315 ? -4.191 -0.560 5.128 1.00 88.00 315 ILE A C 1
ATOM 2532 O O . ILE A 1 315 ? -3.981 -0.002 4.047 1.00 88.00 315 ILE A O 1
ATOM 2536 N N . ALA A 1 316 ? -3.233 -0.724 6.039 1.00 86.94 316 ALA A N 1
ATOM 2537 C CA . ALA A 1 316 ? -1.840 -0.360 5.820 1.00 86.94 316 ALA A CA 1
ATOM 2538 C C . ALA A 1 316 ? -1.011 -1.607 5.493 1.00 86.94 316 ALA A C 1
ATOM 2540 O O . ALA A 1 316 ? -0.910 -2.533 6.296 1.00 86.94 316 ALA A O 1
ATOM 2541 N N . LEU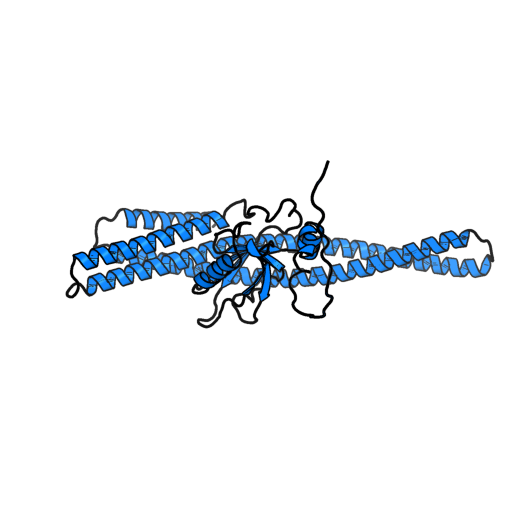 A 1 317 ? -0.378 -1.618 4.324 1.00 89.50 317 LEU A N 1
ATOM 2542 C CA . LEU A 1 317 ? 0.492 -2.694 3.867 1.00 89.50 317 LEU A CA 1
ATOM 2543 C C . LEU A 1 317 ? 1.937 -2.206 3.812 1.00 89.50 317 LEU A C 1
ATOM 2545 O O . LEU A 1 317 ? 2.222 -1.153 3.245 1.00 89.50 317 LEU A O 1
ATOM 2549 N N . ILE A 1 318 ? 2.863 -2.988 4.359 1.00 88.38 318 ILE A N 1
ATOM 2550 C CA . ILE A 1 318 ? 4.292 -2.819 4.078 1.00 88.38 318 ILE A CA 1
ATOM 2551 C C . ILE A 1 318 ? 4.636 -3.827 2.992 1.00 88.38 318 ILE A C 1
ATOM 2553 O O . ILE A 1 318 ? 4.454 -5.028 3.197 1.00 88.38 318 ILE A O 1
ATOM 2557 N N . VAL A 1 319 ? 5.111 -3.346 1.846 1.00 89.62 319 VAL A N 1
ATOM 2558 C CA . VAL A 1 319 ? 5.399 -4.182 0.677 1.00 89.62 319 VAL A CA 1
ATOM 2559 C C . VAL A 1 319 ? 6.792 -3.921 0.115 1.00 89.62 319 VAL A C 1
ATOM 2561 O O . VAL A 1 319 ? 7.347 -2.833 0.273 1.00 89.62 319 VAL A O 1
ATOM 2564 N N . SER A 1 320 ? 7.355 -4.904 -0.576 1.00 88.38 320 SER A N 1
ATOM 2565 C CA . SER A 1 320 ? 8.566 -4.762 -1.393 1.00 88.38 320 SER A CA 1
ATOM 2566 C C . SER A 1 320 ? 8.324 -5.352 -2.780 1.00 88.38 320 SER A C 1
ATOM 2568 O O . SER A 1 320 ? 7.511 -6.260 -2.934 1.00 88.38 320 SER A O 1
ATOM 2570 N N . SER A 1 321 ? 8.998 -4.833 -3.811 1.00 86.62 321 SER A N 1
ATOM 2571 C CA . SER A 1 321 ? 8.908 -5.440 -5.139 1.00 86.62 321 SER A CA 1
ATOM 2572 C C . SER A 1 321 ? 9.541 -6.826 -5.095 1.00 86.62 321 SER A C 1
ATOM 2574 O O . SER A 1 321 ? 10.706 -6.959 -4.697 1.00 86.62 321 SER A O 1
ATOM 2576 N N . PHE A 1 322 ? 8.807 -7.831 -5.545 1.00 85.06 322 PHE A N 1
ATOM 2577 C CA . PHE A 1 322 ? 9.294 -9.189 -5.665 1.00 85.06 322 PHE A CA 1
ATOM 2578 C C . PHE A 1 322 ? 9.443 -9.553 -7.142 1.00 85.06 322 PHE A C 1
ATOM 2580 O O . PHE A 1 322 ? 8.607 -9.235 -7.979 1.00 85.06 322 PHE A O 1
ATOM 2587 N N . ASP A 1 323 ? 10.568 -10.181 -7.472 1.00 83.19 323 ASP A N 1
ATOM 2588 C CA . ASP A 1 323 ? 10.868 -10.639 -8.820 1.00 83.19 323 ASP A CA 1
ATOM 2589 C C . ASP A 1 323 ? 10.799 -12.172 -8.830 1.00 83.19 323 ASP A C 1
ATOM 2591 O O . ASP A 1 323 ? 11.712 -12.836 -8.316 1.00 83.19 323 ASP A O 1
ATOM 2595 N N . PRO A 1 324 ? 9.733 -12.759 -9.403 1.00 78.75 324 PRO A N 1
ATOM 2596 C CA . PRO A 1 324 ? 9.552 -14.204 -9.399 1.00 78.75 324 PRO A CA 1
ATOM 2597 C C . PRO A 1 324 ? 10.667 -14.930 -10.160 1.00 78.75 324 PRO A C 1
ATOM 2599 O O . PRO A 1 324 ? 10.980 -16.074 -9.829 1.00 78.75 324 PRO A O 1
ATOM 2602 N N . THR A 1 325 ? 11.301 -14.286 -11.146 1.00 81.31 325 THR A N 1
ATOM 2603 C CA . THR A 1 325 ? 12.372 -14.912 -11.935 1.00 81.31 325 THR A CA 1
ATOM 2604 C C . THR A 1 325 ? 13.649 -15.061 -11.116 1.00 81.31 325 THR A C 1
ATOM 2606 O O . THR A 1 325 ? 14.242 -16.140 -11.075 1.00 81.31 325 THR A O 1
ATOM 2609 N N . LYS A 1 326 ? 14.035 -14.012 -10.381 1.00 78.19 326 LYS A N 1
ATOM 2610 C CA . LYS A 1 326 ? 15.201 -14.039 -9.488 1.00 78.19 326 LYS A CA 1
ATOM 2611 C C . LYS A 1 326 ? 14.995 -14.999 -8.329 1.00 78.19 326 LYS A C 1
ATOM 2613 O O . LYS A 1 326 ? 15.914 -15.744 -7.995 1.00 78.19 326 LYS A O 1
ATOM 2618 N N . TYR A 1 327 ? 13.783 -15.045 -7.782 1.00 76.38 327 TYR A N 1
ATOM 2619 C CA . TYR A 1 327 ? 13.435 -15.991 -6.729 1.00 76.38 327 TYR A CA 1
ATOM 2620 C C . TYR A 1 327 ? 13.603 -17.448 -7.184 1.00 76.38 327 TYR A C 1
ATOM 2622 O O . TYR A 1 327 ? 14.208 -18.251 -6.479 1.00 76.38 327 TYR A O 1
ATOM 2630 N N . GLN A 1 328 ? 13.149 -17.797 -8.392 1.00 75.06 328 GLN A N 1
ATOM 2631 C CA . GLN A 1 328 ? 13.313 -19.154 -8.929 1.00 75.06 328 GLN A CA 1
ATOM 2632 C C . GLN A 1 328 ? 14.782 -19.541 -9.146 1.00 75.06 328 GLN A C 1
ATOM 2634 O O . GLN A 1 328 ? 15.147 -20.698 -8.933 1.00 75.06 328 GLN A O 1
ATOM 2639 N N . ILE A 1 329 ? 15.619 -18.587 -9.562 1.00 74.31 329 ILE A N 1
ATOM 2640 C CA . ILE A 1 329 ? 17.063 -18.795 -9.746 1.00 74.31 329 ILE A CA 1
ATOM 2641 C C . ILE A 1 329 ? 17.756 -19.002 -8.393 1.00 74.31 329 ILE A C 1
ATOM 2643 O O . ILE A 1 329 ? 18.612 -19.878 -8.272 1.00 74.31 329 ILE A O 1
ATOM 2647 N N . ALA A 1 330 ? 17.378 -18.222 -7.379 1.00 70.69 330 ALA A N 1
ATOM 2648 C CA . ALA A 1 330 ? 17.927 -18.326 -6.030 1.00 70.69 330 ALA A CA 1
ATOM 2649 C C . ALA A 1 330 ? 17.455 -19.596 -5.293 1.00 70.69 330 ALA A C 1
ATOM 2651 O O . ALA A 1 330 ? 18.230 -20.194 -4.546 1.00 70.69 330 ALA A O 1
ATOM 2652 N N . HIS A 1 331 ? 16.225 -20.059 -5.559 1.00 71.06 331 HIS A N 1
ATOM 2653 C CA . HIS A 1 331 ? 15.588 -21.186 -4.864 1.00 71.06 331 HIS A CA 1
ATOM 2654 C C . HIS A 1 331 ? 15.150 -22.324 -5.814 1.00 71.06 331 HIS A C 1
ATOM 2656 O O . HIS A 1 331 ? 13.961 -22.641 -5.926 1.00 71.06 331 HIS A O 1
ATOM 2662 N N . PRO A 1 332 ? 16.094 -23.035 -6.465 1.00 61.91 332 PRO A N 1
ATOM 2663 C CA . PRO A 1 332 ? 15.769 -24.090 -7.431 1.00 61.91 332 PRO A CA 1
ATOM 2664 C C . PRO A 1 332 ? 15.125 -25.343 -6.807 1.00 61.91 332 PRO A C 1
ATOM 2666 O O . PRO A 1 332 ? 14.501 -26.136 -7.511 1.00 61.91 332 PRO A O 1
ATOM 2669 N N . ARG A 1 333 ? 15.232 -25.539 -5.482 1.00 59.25 333 ARG A N 1
ATOM 2670 C CA . ARG A 1 333 ? 14.718 -26.735 -4.778 1.00 59.25 333 ARG A CA 1
ATOM 2671 C C . ARG A 1 333 ? 13.189 -26.868 -4.793 1.00 59.25 333 ARG A C 1
ATOM 2673 O O . ARG A 1 333 ? 12.691 -27.982 -4.657 1.00 59.25 333 ARG A O 1
ATOM 2680 N N . LEU A 1 334 ? 12.453 -25.778 -5.005 1.00 56.12 334 LEU A N 1
ATOM 2681 C CA . LEU A 1 334 ? 10.985 -25.768 -4.994 1.00 56.12 334 LEU A CA 1
ATOM 2682 C C . LEU A 1 334 ? 10.357 -26.206 -6.334 1.00 56.12 334 LEU A C 1
ATOM 2684 O O . LEU A 1 334 ? 9.165 -26.504 -6.389 1.00 56.12 334 LEU A O 1
ATOM 2688 N N . GLN A 1 335 ? 11.155 -26.338 -7.404 1.00 51.78 335 GLN A N 1
ATOM 2689 C CA . GLN A 1 335 ? 10.682 -26.767 -8.731 1.00 51.78 335 GLN A CA 1
ATOM 2690 C C . GLN A 1 335 ? 10.188 -28.225 -8.765 1.00 51.78 335 GLN A C 1
ATOM 2692 O O . GLN A 1 335 ? 9.344 -28.579 -9.589 1.00 51.78 335 GLN A O 1
ATOM 2697 N N . ASN A 1 336 ? 10.681 -29.080 -7.863 1.00 44.75 336 ASN A N 1
ATOM 2698 C CA . ASN A 1 336 ? 10.369 -30.513 -7.876 1.00 44.75 336 ASN A CA 1
ATOM 2699 C C . ASN A 1 336 ? 9.054 -30.880 -7.173 1.00 44.75 336 ASN A C 1
ATOM 2701 O O . ASN A 1 336 ? 8.587 -32.003 -7.340 1.00 44.75 336 ASN A O 1
ATOM 2705 N N . ILE A 1 337 ? 8.439 -29.959 -6.424 1.00 50.97 337 ILE A N 1
ATOM 2706 C CA . ILE A 1 337 ? 7.196 -30.235 -5.682 1.00 50.97 337 ILE A CA 1
ATOM 2707 C C . ILE A 1 337 ? 5.954 -29.943 -6.544 1.00 50.97 337 ILE A C 1
ATOM 2709 O O . ILE A 1 337 ? 4.928 -30.592 -6.384 1.00 50.97 337 ILE A O 1
ATOM 2713 N N . GLN A 1 338 ? 6.044 -29.041 -7.530 1.00 43.69 338 GLN A N 1
ATOM 2714 C CA . GLN A 1 338 ? 4.914 -28.712 -8.418 1.00 43.69 338 GLN A CA 1
ATOM 2715 C C . GLN A 1 338 ? 4.689 -29.714 -9.564 1.00 43.69 338 GLN A C 1
ATOM 2717 O O . GLN A 1 338 ? 3.634 -29.690 -10.189 1.00 43.69 338 GLN A O 1
ATOM 2722 N N . LYS A 1 339 ? 5.636 -30.620 -9.847 1.00 39.91 339 LYS A N 1
ATOM 2723 C CA . LYS A 1 339 ? 5.449 -31.665 -10.874 1.00 39.91 339 LYS A CA 1
ATOM 2724 C C . LYS A 1 339 ? 4.676 -32.892 -10.386 1.00 39.91 339 LYS A C 1
ATOM 2726 O O . LYS A 1 339 ? 4.319 -33.726 -11.208 1.00 39.91 339 LYS A O 1
ATOM 2731 N N . THR A 1 340 ? 4.423 -33.029 -9.085 1.00 35.50 340 THR A N 1
ATOM 2732 C CA . THR A 1 340 ? 3.753 -34.214 -8.521 1.00 35.50 340 THR A CA 1
ATOM 2733 C C . THR A 1 340 ? 2.274 -33.992 -8.198 1.00 35.50 340 THR A C 1
ATOM 2735 O O . THR A 1 340 ? 1.621 -34.909 -7.707 1.00 35.50 340 THR A O 1
ATOM 2738 N N . SER A 1 341 ? 1.717 -32.814 -8.498 1.00 37.34 341 SER A N 1
ATOM 2739 C CA . SER A 1 341 ? 0.320 -32.470 -8.209 1.00 37.34 341 SER A CA 1
ATOM 2740 C C . SER A 1 341 ? -0.430 -31.916 -9.427 1.00 37.34 341 SER A C 1
ATOM 2742 O O . SER A 1 341 ? -0.962 -30.810 -9.414 1.00 37.34 341 SER A O 1
ATOM 2744 N N . SER A 1 342 ? -0.556 -32.733 -10.471 1.00 29.44 342 SER A N 1
ATOM 2745 C CA . SER A 1 342 ? -1.696 -32.656 -11.395 1.00 29.44 342 SER A CA 1
ATOM 2746 C C . SER A 1 342 ? -2.255 -34.066 -11.681 1.00 29.44 342 SER A C 1
ATOM 2748 O O . SER A 1 342 ? -1.481 -35.026 -11.672 1.00 29.44 342 SER A O 1
ATOM 2750 N N . PRO A 1 343 ? -3.586 -34.239 -11.848 1.00 39.28 343 PRO A N 1
ATOM 2751 C CA . PRO A 1 343 ? -4.239 -35.551 -11.845 1.00 39.28 343 PRO A CA 1
ATOM 2752 C C . PRO A 1 343 ? -4.528 -36.118 -13.252 1.00 39.28 343 PRO A C 1
ATOM 2754 O O . PRO A 1 343 ? -4.879 -35.363 -14.154 1.00 39.28 343 PRO A O 1
ATOM 2757 N N . HIS A 1 344 ? -4.498 -37.461 -13.339 1.00 28.64 344 HIS A N 1
ATOM 2758 C CA . HIS A 1 344 ? -4.785 -38.366 -14.480 1.00 28.64 344 HIS A CA 1
ATOM 2759 C C . HIS A 1 344 ? -3.653 -38.473 -15.528 1.00 28.64 344 HIS A C 1
ATOM 2761 O O . HIS A 1 344 ? -3.107 -37.471 -15.958 1.00 28.64 344 HIS A O 1
ATOM 2767 N N . ASP A 1 345 ? -3.141 -39.667 -15.862 1.00 28.25 345 ASP A N 1
ATOM 2768 C CA . ASP A 1 345 ? -3.884 -40.790 -16.448 1.00 28.25 345 ASP A CA 1
ATOM 2769 C C . ASP A 1 345 ? -3.650 -42.175 -15.814 1.00 28.25 345 ASP A C 1
ATOM 2771 O O . ASP A 1 345 ? -2.555 -42.549 -15.392 1.00 28.25 345 ASP A O 1
ATOM 2775 N N . HIS A 1 346 ? -4.728 -42.964 -15.811 1.00 31.77 346 HIS A N 1
ATOM 2776 C CA . HIS A 1 346 ? -4.686 -44.418 -15.723 1.00 31.77 346 HIS A CA 1
ATOM 2777 C C . HIS A 1 346 ? -4.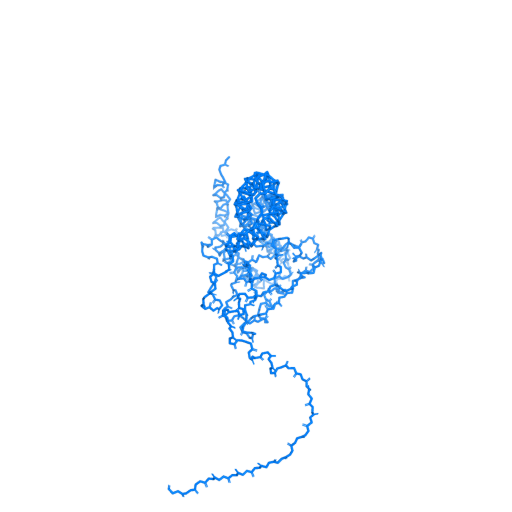104 -44.985 -17.021 1.00 31.77 346 HIS A C 1
ATOM 2779 O O . HIS A 1 346 ? -4.699 -44.783 -18.070 1.00 31.77 346 HIS A O 1
ATOM 2785 N N . GLU A 1 347 ? -3.060 -45.808 -16.934 1.00 26.33 347 GLU A N 1
ATOM 2786 C CA . GLU A 1 347 ? -3.046 -47.086 -17.645 1.00 26.33 347 GLU A CA 1
ATOM 2787 C C . GLU A 1 347 ? -2.048 -48.066 -17.018 1.00 26.33 347 GLU A C 1
ATOM 2789 O O . GLU A 1 347 ? -1.005 -47.724 -16.466 1.00 26.33 347 GLU A O 1
ATOM 2794 N N . SER A 1 348 ? -2.480 -49.315 -17.035 1.00 28.34 348 SER A N 1
ATOM 2795 C CA . SER A 1 348 ? -1.958 -50.492 -16.362 1.00 28.34 348 SER A CA 1
ATOM 2796 C C . SER A 1 348 ? -0.555 -50.918 -16.797 1.00 28.34 348 SER A C 1
ATOM 2798 O O . SER A 1 348 ? -0.307 -51.095 -17.986 1.00 28.34 348 SER A O 1
ATOM 2800 N N . SER A 1 349 ? 0.284 -51.320 -15.840 1.00 27.64 349 SER A N 1
ATOM 2801 C CA . SER A 1 349 ? 1.100 -52.524 -16.032 1.00 27.64 349 SER A CA 1
ATOM 2802 C C . SER A 1 349 ? 1.316 -53.267 -14.712 1.00 27.64 349 SER A C 1
ATOM 2804 O O . SER A 1 349 ? 1.682 -52.722 -13.675 1.00 27.64 349 SER A O 1
ATOM 2806 N N . THR A 1 350 ? 0.960 -54.539 -14.776 1.00 26.89 350 THR A N 1
ATOM 2807 C CA . THR A 1 350 ? 0.955 -55.566 -13.744 1.00 26.89 350 THR A CA 1
ATOM 2808 C C . THR A 1 350 ? 2.297 -56.296 -13.645 1.00 26.89 350 THR A C 1
ATOM 2810 O O . THR A 1 350 ? 2.863 -56.631 -14.680 1.00 26.89 350 THR A O 1
ATOM 2813 N N . HIS A 1 351 ? 2.657 -56.682 -12.409 1.00 26.78 351 HIS A N 1
ATOM 2814 C CA . HIS A 1 351 ? 3.605 -57.742 -11.997 1.00 26.78 351 HIS A CA 1
ATOM 2815 C C . HIS A 1 351 ? 5.099 -57.499 -12.328 1.00 26.78 351 HIS A C 1
ATOM 2817 O O . HIS A 1 351 ? 5.442 -56.998 -13.383 1.00 26.78 351 HIS A O 1
ATOM 2823 N N . THR A 1 352 ? 6.073 -57.785 -11.461 1.00 26.78 352 THR A N 1
ATOM 2824 C CA . THR A 1 352 ? 6.240 -58.945 -10.569 1.00 26.78 352 THR A CA 1
ATOM 2825 C C . THR A 1 352 ? 7.053 -58.598 -9.320 1.00 26.78 352 THR A C 1
ATOM 2827 O O . THR A 1 352 ? 8.101 -57.963 -9.388 1.00 26.78 352 THR A O 1
ATOM 2830 N N . SER A 1 353 ? 6.587 -59.112 -8.185 1.00 29.19 353 SER A N 1
ATOM 2831 C CA . SER A 1 353 ? 7.322 -59.246 -6.932 1.00 29.19 353 SER A CA 1
ATOM 2832 C C . SER A 1 353 ? 8.416 -60.309 -7.059 1.00 29.19 353 SER A C 1
ATOM 2834 O O . SER A 1 353 ? 8.118 -61.431 -7.459 1.00 29.19 353 SER A O 1
ATOM 2836 N N . THR A 1 354 ? 9.636 -60.010 -6.619 1.00 29.11 354 THR A N 1
ATOM 2837 C CA . THR A 1 354 ? 10.574 -61.036 -6.141 1.00 29.11 354 THR A CA 1
ATOM 2838 C C . THR A 1 354 ? 11.252 -60.544 -4.875 1.00 29.11 354 THR A C 1
ATOM 2840 O O . THR A 1 354 ? 12.085 -59.642 -4.887 1.00 29.11 354 THR A O 1
ATOM 2843 N N . VAL 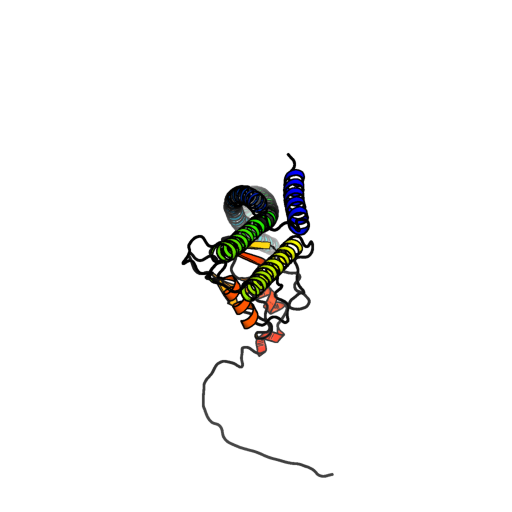A 1 355 ? 10.806 -61.155 -3.784 1.00 32.47 355 VAL A N 1
ATOM 2844 C CA . VAL A 1 355 ? 11.416 -61.201 -2.462 1.00 32.47 355 VAL A CA 1
ATOM 2845 C C . VAL A 1 355 ? 12.695 -62.031 -2.551 1.00 32.47 355 VAL A C 1
ATOM 2847 O O . VAL A 1 355 ? 12.675 -63.110 -3.137 1.00 32.47 355 VAL A O 1
ATOM 2850 N N . SER A 1 356 ? 13.763 -61.587 -1.897 1.00 29.53 356 SER A N 1
ATOM 2851 C CA . SER A 1 356 ? 14.775 -62.501 -1.363 1.00 29.53 356 SER A CA 1
ATOM 2852 C C . SER A 1 356 ? 15.424 -61.864 -0.140 1.00 29.53 356 SER A C 1
ATOM 2854 O O . SER A 1 356 ? 16.275 -60.982 -0.254 1.00 29.53 356 SER A O 1
ATOM 2856 N N . ALA A 1 357 ? 14.940 -62.300 1.021 1.00 30.58 357 ALA A N 1
ATOM 2857 C CA . ALA A 1 357 ? 15.635 -62.224 2.292 1.00 30.58 357 ALA A CA 1
ATOM 2858 C C . ALA A 1 357 ? 16.729 -63.308 2.349 1.00 30.58 357 ALA A C 1
ATOM 2860 O O . ALA A 1 357 ? 16.557 -64.367 1.752 1.00 30.58 357 ALA A O 1
ATOM 2861 N N . GLU A 1 358 ? 17.804 -62.970 3.066 1.00 31.25 358 GLU A N 1
ATOM 2862 C CA . GLU A 1 358 ? 18.627 -63.812 3.955 1.00 31.25 358 GLU A CA 1
ATOM 2863 C C . GLU A 1 358 ? 19.167 -65.169 3.454 1.00 31.25 358 GLU A C 1
ATOM 2865 O O . GLU A 1 358 ? 18.417 -66.089 3.159 1.00 31.25 358 GLU A O 1
ATOM 2870 N N . GLU A 1 359 ? 20.501 -65.309 3.445 1.00 32.06 359 GLU A N 1
ATOM 2871 C CA . GLU A 1 359 ? 21.265 -66.165 4.386 1.00 32.06 359 GLU A CA 1
ATOM 2872 C C . GLU A 1 359 ? 22.737 -66.301 3.934 1.00 32.06 359 GLU A C 1
ATOM 2874 O O . GLU A 1 359 ? 23.043 -66.975 2.947 1.00 32.06 359 GLU A O 1
ATOM 2879 N N . ASN A 1 360 ? 23.648 -65.625 4.649 1.00 33.50 360 ASN A N 1
ATOM 2880 C CA . ASN A 1 360 ? 24.836 -66.192 5.321 1.00 33.50 360 ASN A CA 1
ATOM 2881 C C . ASN A 1 360 ? 25.713 -65.096 5.933 1.00 33.50 360 ASN A C 1
ATOM 2883 O O . ASN A 1 360 ? 26.092 -64.157 5.195 1.00 33.50 360 ASN A O 1
#

InterPro domains:
  IPR001478 PDZ domain [PF00595] (238-309)
  IPR001478 PDZ domain [PS50106] (237-321)
  IPR001478 PDZ domain [SM00228] (247-323)
  IPR036034 PDZ superfamily [G3DSA:2.30.42.10] (222-336)
  IPR036034 PDZ superfamily [SSF50156] (220-321)
  IPR038879 Golgi-associated PDZ and coiled-coil motif-containing protein [PTHR16528] (34-309)

Radius of gyration: 31.98 Å; chains: 1; bounding box: 78×93×96 Å

pLDDT: mean 71.63, std 16.63, range [26.33, 94.25]